Protein 2LKW (pdb70)

Radius of gyration: 15.56 Å; Cα contacts (8 Å, |Δi|>4): 0; chains: 1; bounding box: 45×10×11 Å

Secondary structure (DSSP, 8-state):
----S---PPPPPPP-TT--

Solvent-accessible surface area: 2628 Å² total; per-residue (Å²): 120,172,188,117,93,146,96,140,120,124,93,114,124,125,143,64,197,118,141,193

Structure (mmCIF, N/CA/C/O backbone):
data_2LKW
#
_entry.id   2LKW
#
loop_
_atom_site.group_PDB
_atom_site.id
_atom_site.type_symbol
_atom_site.label_atom_id
_atom_site.label_alt_id
_atom_site.label_comp_id
_atom_site.label_asym_id
_atom_site.label_entity_id
_atom_site.label_seq_id
_atom_site.pdbx_PDB_ins_code
_atom_site.Cartn_x
_atom_site.Cartn_y
_atom_site.Cartn_z
_atom_site.occupancy
_atom_site.B_iso_or_equiv
_atom_site.auth_seq_id
_atom_site.auth_comp_id
_atom_site.auth_asym_id
_atom_site.auth_atom_id
_atom_site.pdbx_PDB_model_num
ATOM 7 N N . GLY A 1 2 ? -17.102 -8.846 -5.037 1.00 0.00 1 GLY A N 1
ATOM 8 C CA . GLY A 1 2 ? -18.224 -9.027 -5.952 1.00 0.00 1 GLY A CA 1
ATOM 9 C C . GLY A 1 2 ? -19.320 -8.003 -5.681 1.00 0.00 1 GLY A C 1
ATOM 10 O O . GLY A 1 2 ? -19.992 -7.540 -6.603 1.00 0.00 1 GLY A O 1
ATOM 14 N N . GLN A 1 3 ? -19.493 -7.652 -4.411 1.00 0.00 2 GLN A N 1
ATOM 15 C CA . GLN A 1 3 ? -20.512 -6.679 -4.030 1.00 0.00 2 GLN A CA 1
ATOM 16 C C . GLN A 1 3 ? -19.888 -5.529 -3.247 1.00 0.00 2 GLN A C 1
ATOM 17 O O . GLN A 1 3 ? -20.108 -4.359 -3.563 1.00 0.00 2 GLN A O 1
ATOM 31 N N . ARG A 1 4 ? -19.109 -5.868 -2.226 1.00 0.00 3 ARG A N 1
ATOM 32 C CA . ARG A 1 4 ? -18.457 -4.851 -1.403 1.00 0.00 3 ARG A CA 1
ATOM 33 C C . ARG A 1 4 ? -18.245 -5.375 0.015 1.00 0.00 3 ARG A C 1
ATOM 34 O O . ARG A 1 4 ? -19.087 -6.091 0.556 1.00 0.00 3 ARG A O 1
ATOM 55 N N . HIS A 1 5 ? -17.112 -5.014 0.610 1.00 0.00 4 HIS A N 1
ATOM 56 C CA . HIS A 1 5 ? -16.799 -5.454 1.965 1.00 0.00 4 HIS A CA 1
ATOM 57 C C . HIS A 1 5 ? -16.184 -4.313 2.769 1.00 0.00 4 HIS A C 1
ATOM 58 O O . HIS A 1 5 ? -16.193 -3.160 2.337 1.00 0.00 4 HIS A O 1
ATOM 73 N N . SER A 1 6 ? -15.651 -4.642 3.941 1.00 0.00 5 SER A N 1
ATOM 74 C CA . SER A 1 6 ? -15.033 -3.636 4.797 1.00 0.00 5 SER A CA 1
ATOM 75 C C . SER A 1 6 ? -13.836 -2.999 4.100 1.00 0.00 5 SER A C 1
ATOM 76 O O . SER A 1 6 ? -13.045 -3.690 3.458 1.00 0.00 5 SER A O 1
ATOM 84 N N . ILE A 1 7 ? -13.719 -1.678 4.231 1.00 0.00 6 ILE A N 1
ATOM 85 C CA . ILE A 1 7 ? -12.625 -0.936 3.614 1.00 0.00 6 ILE A CA 1
ATOM 86 C C . ILE A 1 7 ? -11.473 -1.869 3.243 1.00 0.00 6 ILE A C 1
ATOM 87 O O . ILE A 1 7 ? -10.797 -2.415 4.115 1.00 0.00 6 ILE A O 1
ATOM 103 N N . VAL A 1 8 ? -11.258 -2.051 1.944 1.00 0.00 7 VAL A N 1
ATOM 104 C CA . VAL A 1 8 ? -10.187 -2.921 1.473 1.00 0.00 7 VAL A CA 1
ATOM 105 C C . VAL A 1 8 ? -8.933 -2.109 1.164 1.00 0.00 7 VAL A C 1
ATOM 106 O O . VAL A 1 8 ? -8.758 -1.618 0.050 1.00 0.00 7 VAL A O 1
ATOM 119 N N . GLN A 1 9 ? -8.064 -1.973 2.161 1.00 0.00 8 GLN A N 1
ATOM 120 C CA . GLN A 1 9 ? -6.826 -1.215 1.984 1.00 0.00 8 GLN A CA 1
ATOM 121 C C . GLN A 1 9 ? -5.630 -2.018 2.486 1.00 0.00 8 GLN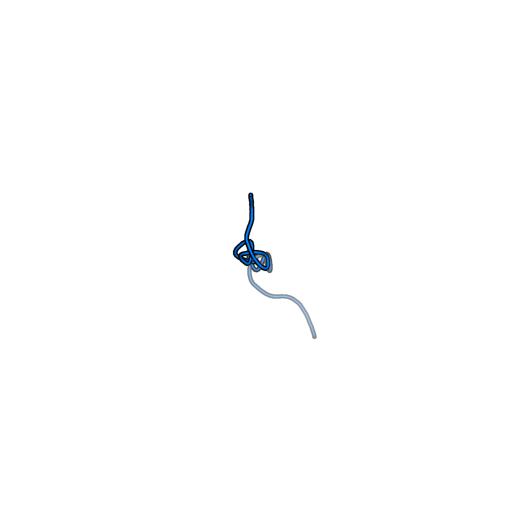 A C 1
ATOM 122 O O . GLN A 1 9 ? -5.070 -1.722 3.542 1.00 0.00 8 GLN A O 1
ATOM 136 N N . PRO A 1 10 ? -5.236 -3.022 1.750 1.00 0.00 9 PRO A N 1
ATOM 137 C CA . PRO A 1 10 ? -4.081 -3.895 2.115 1.00 0.00 9 PRO A CA 1
ATOM 138 C C . PRO A 1 10 ? -2.761 -3.117 2.112 1.00 0.00 9 PRO A C 1
ATOM 139 O O . PRO A 1 10 ? -2.390 -2.527 1.098 1.00 0.00 9 PRO A O 1
ATOM 150 N N . PRO A 1 11 ? -2.046 -3.107 3.213 1.00 0.00 10 PRO A N 1
ATOM 151 C CA . PRO A 1 11 ? -0.746 -2.389 3.321 1.00 0.00 10 PRO A CA 1
ATOM 152 C C . PRO A 1 11 ? 0.426 -3.270 2.904 1.00 0.00 10 PRO A C 1
ATOM 153 O O . PRO A 1 11 ? 0.612 -4.361 3.445 1.00 0.00 10 PRO A O 1
ATOM 164 N N . ALA A 1 12 ? 1.216 -2.798 1.952 1.00 0.00 11 ALA A N 1
ATOM 165 C CA . ALA A 1 12 ? 2.361 -3.567 1.494 1.00 0.00 11 ALA A CA 1
ATOM 166 C C . ALA A 1 12 ? 3.633 -3.119 2.220 1.00 0.00 11 ALA A C 1
ATOM 167 O O . ALA A 1 12 ? 3.969 -1.935 2.209 1.00 0.00 11 ALA A O 1
ATOM 174 N N . PRO A 1 13 ? 4.346 -4.027 2.844 1.00 0.00 12 PRO A N 1
ATOM 175 C CA . PRO A 1 13 ? 5.598 -3.689 3.573 1.00 0.00 12 PRO A CA 1
ATOM 176 C C . PRO A 1 13 ? 6.771 -3.458 2.616 1.00 0.00 12 PRO A C 1
ATOM 177 O O . PRO A 1 13 ? 7.095 -4.332 1.811 1.00 0.00 12 PRO A O 1
ATOM 188 N N . PRO A 1 14 ? 7.418 -2.318 2.686 1.00 0.00 13 PRO A N 1
ATOM 189 C CA . PRO A 1 14 ? 8.584 -2.006 1.800 1.00 0.00 13 PRO A CA 1
ATOM 190 C C . PRO A 1 14 ? 9.641 -3.114 1.832 1.00 0.00 13 PRO A C 1
ATOM 191 O O . PRO A 1 14 ? 10.164 -3.442 2.898 1.00 0.00 13 PRO A O 1
ATOM 202 N N . PRO A 1 15 ? 9.973 -3.688 0.700 1.00 0.00 14 PRO A N 1
ATOM 203 C CA . PRO A 1 15 ? 10.996 -4.765 0.623 1.00 0.00 14 PRO A CA 1
ATOM 204 C C . PRO A 1 15 ? 12.415 -4.209 0.548 1.00 0.00 14 PRO A C 1
ATOM 205 O O . PRO A 1 15 ? 12.650 -3.158 -0.048 1.00 0.00 14 PRO A O 1
ATOM 216 N N . ASN A 1 16 ? 13.358 -4.922 1.157 1.00 0.00 15 ASN A N 1
ATOM 217 C CA . ASN A 1 16 ? 14.751 -4.491 1.152 1.00 0.00 15 ASN A CA 1
ATOM 218 C C . ASN A 1 16 ? 15.356 -4.653 -0.241 1.00 0.00 15 ASN A C 1
ATOM 219 O O . ASN A 1 16 ? 14.926 -5.509 -1.015 1.00 0.00 15 ASN A O 1
ATOM 230 N N . ALA A 1 17 ? 16.352 -3.829 -0.557 1.00 0.00 16 ALA A N 1
ATOM 231 C CA . ALA A 1 17 ? 17.000 -3.898 -1.861 1.00 0.00 16 ALA A CA 1
ATOM 232 C C . ALA A 1 17 ? 18.372 -4.557 -1.742 1.00 0.00 16 ALA A C 1
ATOM 233 O O . ALA A 1 17 ? 18.967 -4.582 -0.664 1.00 0.00 16 ALA A O 1
ATOM 240 N N . PHE A 1 18 ? 18.871 -5.090 -2.854 1.00 0.00 17 PHE A N 1
ATOM 241 C CA . PHE A 1 18 ? 20.174 -5.745 -2.857 1.00 0.00 17 PHE A CA 1
ATOM 242 C C . PHE A 1 18 ? 21.267 -4.765 -2.445 1.00 0.00 17 PHE A C 1
ATOM 243 O O . PHE A 1 18 ? 21.714 -3.945 -3.248 1.00 0.00 17 PHE A O 1
ATOM 260 N N . VAL A 1 19 ? 21.693 -4.854 -1.189 1.00 0.00 18 VAL A N 1
ATOM 261 C CA . VAL A 1 19 ? 22.735 -3.969 -0.682 1.00 0.00 18 VAL A CA 1
ATOM 262 C C . VAL A 1 19 ? 22.303 -2.512 -0.797 1.00 0.00 18 VAL A C 1
ATOM 263 O O . VAL A 1 19 ? 22.665 -1.820 -1.749 1.00 0.00 18 VAL A O 1
ATOM 276 N N . GLU A 1 20 ? 21.527 -2.051 0.179 1.00 0.00 19 GLU A N 1
ATOM 277 C CA . GLU A 1 20 ? 21.051 -0.672 0.176 1.00 0.00 19 GLU A CA 1
ATOM 278 C C . GLU A 1 20 ? 22.188 0.286 -0.165 1.00 0.00 19 GLU A C 1
ATOM 279 O O . GLU A 1 20 ? 22.108 1.037 -1.137 1.00 0.00 19 GLU A O 1
ATOM 291 N N . ILE A 1 21 ? 23.244 0.253 0.640 1.00 0.00 20 ILE A N 1
ATOM 292 C CA . ILE A 1 21 ? 24.392 1.123 0.414 1.00 0.00 20 ILE A CA 1
ATOM 293 C C . ILE A 1 21 ? 25.512 0.360 -0.287 1.00 0.00 20 ILE A C 1
ATOM 294 O O . ILE A 1 21 ? 25.725 0.525 -1.487 1.00 0.00 20 ILE A O 1
ATOM 319 N N . GLY A 1 2 ? -14.820 8.528 8.492 1.00 0.00 1 GLY A N 2
ATOM 320 C CA . GLY A 1 2 ? -15.264 7.643 9.563 1.00 0.00 1 GLY A CA 2
ATOM 321 C C . GLY A 1 2 ? -16.667 7.114 9.285 1.00 0.00 1 GLY A C 2
ATOM 322 O O . GLY A 1 2 ? -17.184 6.279 10.027 1.00 0.00 1 GLY A O 2
ATOM 326 N N . GLN A 1 3 ? -17.277 7.605 8.212 1.00 0.00 2 GLN A N 2
ATOM 327 C CA . GLN A 1 3 ? -18.621 7.174 7.845 1.00 0.00 2 GLN A CA 2
ATOM 328 C C . GLN A 1 3 ? -18.574 5.834 7.119 1.00 0.00 2 GLN A C 2
ATOM 329 O O . GLN A 1 3 ? -19.463 4.998 7.280 1.00 0.00 2 GLN A O 2
ATOM 343 N N . ARG A 1 4 ? -17.531 5.636 6.320 1.00 0.00 3 ARG A N 2
ATOM 344 C CA . ARG A 1 4 ? -17.378 4.391 5.571 1.00 0.00 3 ARG A CA 2
ATOM 345 C C . ARG A 1 4 ? -16.590 4.639 4.288 1.00 0.00 3 ARG A C 2
ATOM 346 O O . ARG A 1 4 ? -16.746 5.676 3.643 1.00 0.00 3 ARG A O 2
ATOM 367 N N . HIS A 1 5 ? -15.745 3.681 3.923 1.00 0.00 4 HIS A N 2
ATOM 368 C CA . HIS A 1 5 ? -14.938 3.807 2.714 1.00 0.00 4 HIS A CA 2
ATOM 369 C C . HIS A 1 5 ? -14.584 2.431 2.159 1.00 0.00 4 HIS A C 2
ATOM 370 O O . HIS A 1 5 ? -15.192 1.427 2.528 1.00 0.00 4 HIS A O 2
ATOM 385 N N . SER A 1 6 ? -13.597 2.395 1.269 1.00 0.00 5 SER A N 2
ATOM 386 C CA . SER A 1 6 ? -13.170 1.136 0.668 1.00 0.00 5 SER A CA 2
ATOM 387 C C . SER A 1 6 ? -12.255 0.371 1.620 1.00 0.00 5 SER A C 2
ATOM 388 O O . SER A 1 6 ? -11.154 -0.029 1.243 1.00 0.00 5 SER A O 2
ATOM 396 N N . ILE A 1 7 ? -12.724 0.181 2.853 1.00 0.00 6 ILE A N 2
ATOM 397 C CA . ILE A 1 7 ? -11.957 -0.529 3.868 1.00 0.00 6 ILE A CA 2
ATOM 398 C C . ILE A 1 7 ? -10.835 -1.351 3.237 1.00 0.00 6 ILE A C 2
ATOM 399 O O . ILE A 1 7 ? -9.683 -1.279 3.666 1.00 0.00 6 ILE A O 2
ATOM 415 N N . VAL A 1 8 ? -11.180 -2.130 2.217 1.00 0.00 7 VAL A N 2
ATOM 416 C CA . VAL A 1 8 ? -10.194 -2.960 1.535 1.00 0.00 7 VAL A CA 2
ATOM 417 C C . VAL A 1 8 ? -8.945 -2.148 1.207 1.00 0.00 7 VAL A C 2
ATOM 418 O O . VAL A 1 8 ? -8.780 -1.670 0.085 1.00 0.00 7 VAL A O 2
ATOM 431 N N . GLN A 1 9 ? -8.068 -1.995 2.195 1.00 0.00 8 GLN A N 2
ATOM 432 C CA . GLN A 1 9 ? -6.835 -1.236 1.999 1.00 0.00 8 GLN A CA 2
ATOM 433 C C . GLN A 1 9 ? -5.631 -2.036 2.488 1.00 0.00 8 GLN A C 2
ATOM 434 O O . GLN A 1 9 ? -5.063 -1.743 3.540 1.00 0.00 8 GLN A O 2
ATOM 448 N N . PRO A 1 10 ? -5.239 -3.035 1.744 1.00 0.00 9 PRO A N 2
ATOM 449 C CA . PRO A 1 10 ? -4.077 -3.906 2.095 1.00 0.00 9 PRO A CA 2
ATOM 450 C C . PRO A 1 10 ? -2.763 -3.119 2.106 1.00 0.00 9 PRO A C 2
ATOM 451 O O . PRO A 1 10 ? -2.395 -2.509 1.102 1.00 0.00 9 PRO A O 2
ATOM 462 N N . PRO A 1 11 ? -2.049 -3.121 3.207 1.00 0.00 10 PRO A N 2
ATOM 463 C CA . PRO A 1 11 ? -0.754 -2.397 3.327 1.00 0.00 10 PRO A CA 2
ATOM 464 C C . PRO A 1 11 ? 0.423 -3.262 2.895 1.00 0.00 10 PRO A C 2
ATOM 465 O O . PRO A 1 11 ? 0.615 -4.362 3.413 1.00 0.00 10 PRO A O 2
ATOM 476 N N . ALA A 1 12 ? 1.211 -2.767 1.952 1.00 0.00 11 ALA A N 2
ATOM 477 C CA . ALA A 1 12 ? 2.361 -3.521 1.479 1.00 0.00 11 ALA A CA 2
ATOM 478 C C . ALA A 1 12 ? 3.630 -3.083 2.216 1.00 0.00 11 ALA A C 2
ATOM 479 O O . ALA A 1 12 ? 3.967 -1.899 2.221 1.00 0.00 11 ALA A O 2
ATOM 486 N N . PRO A 1 13 ? 4.340 -4.001 2.830 1.00 0.00 12 PRO A N 2
ATOM 487 C CA . PRO A 1 13 ? 5.590 -3.674 3.568 1.00 0.00 12 PRO A CA 2
ATOM 488 C C . PRO A 1 13 ? 6.770 -3.444 2.618 1.00 0.00 12 PRO A C 2
ATOM 489 O O . PRO A 1 13 ? 7.091 -4.314 1.808 1.00 0.00 12 PRO A O 2
ATOM 500 N N . PRO A 1 14 ? 7.425 -2.309 2.700 1.00 0.00 13 PRO A N 2
ATOM 501 C CA . PRO A 1 14 ? 8.598 -1.999 1.822 1.00 0.00 13 PRO A CA 2
ATOM 502 C C . PRO A 1 14 ? 9.644 -3.117 1.849 1.00 0.00 13 PRO A C 2
ATOM 503 O O . PRO A 1 14 ? 10.159 -3.461 2.913 1.00 0.00 13 PRO A O 2
ATOM 514 N N . PRO A 1 15 ? 9.976 -3.684 0.712 1.00 0.00 14 PRO A N 2
ATOM 515 C CA . PRO A 1 15 ? 10.988 -4.771 0.630 1.00 0.00 14 PRO A CA 2
ATOM 516 C C . PRO A 1 15 ? 12.415 -4.229 0.574 1.00 0.00 14 PRO A C 2
ATOM 517 O O . PRO A 1 15 ? 12.689 -3.246 -0.115 1.00 0.00 14 PRO A O 2
ATOM 528 N N . ASN A 1 16 ? 13.317 -4.876 1.303 1.00 0.00 15 ASN A N 2
ATOM 529 C CA . ASN A 1 16 ? 14.712 -4.451 1.329 1.00 0.00 15 ASN A CA 2
ATOM 530 C C . ASN A 1 16 ? 15.316 -4.510 -0.071 1.00 0.00 15 ASN A C 2
ATOM 531 O O . ASN A 1 16 ? 14.813 -5.218 -0.944 1.00 0.00 15 ASN A O 2
ATOM 542 N N . ALA A 1 17 ? 16.396 -3.762 -0.280 1.00 0.00 16 ALA A N 2
ATOM 543 C CA . ALA A 1 17 ? 17.056 -3.739 -1.580 1.00 0.00 16 ALA A CA 2
ATOM 544 C C . ALA A 1 17 ? 18.537 -4.077 -1.435 1.00 0.00 16 ALA A C 2
ATOM 545 O O . ALA A 1 17 ? 19.394 -3.197 -1.507 1.00 0.00 16 ALA A O 2
ATOM 552 N N . PHE A 1 18 ? 18.829 -5.357 -1.229 1.00 0.00 17 PHE A N 2
ATOM 553 C CA . PHE A 1 18 ? 20.211 -5.800 -1.075 1.00 0.00 17 PHE A CA 2
ATOM 554 C C . PHE A 1 18 ? 21.023 -5.466 -2.323 1.00 0.00 17 PHE A C 2
ATOM 555 O O . PHE A 1 18 ? 21.224 -6.316 -3.190 1.00 0.00 17 PHE A O 2
ATOM 572 N N . VAL A 1 19 ? 21.486 -4.223 -2.406 1.00 0.00 18 VAL A N 2
ATOM 573 C CA . VAL A 1 19 ? 22.275 -3.787 -3.553 1.00 0.00 18 VAL A CA 2
ATOM 574 C C . VAL A 1 19 ? 23.566 -3.119 -3.091 1.00 0.00 18 VAL A C 2
ATOM 575 O O . VAL A 1 19 ? 23.671 -1.892 -3.079 1.00 0.00 18 VAL A O 2
ATOM 588 N N . GLU A 1 20 ? 24.546 -3.933 -2.712 1.00 0.00 19 GLU A N 2
ATOM 589 C CA . GLU A 1 20 ? 25.826 -3.408 -2.252 1.00 0.00 19 GLU A CA 2
ATOM 590 C C . GLU A 1 20 ? 26.933 -3.747 -3.245 1.00 0.00 19 GLU A C 2
ATOM 591 O O . GLU A 1 20 ? 26.752 -4.584 -4.129 1.00 0.00 19 GLU A O 2
ATOM 603 N N . ILE A 1 21 ? 28.078 -3.090 -3.094 1.00 0.00 20 ILE A N 2
ATOM 604 C CA . ILE A 1 21 ? 29.208 -3.329 -3.985 1.00 0.00 20 ILE A CA 2
ATOM 605 C C . ILE A 1 21 ? 30.484 -3.559 -3.181 1.00 0.00 20 ILE A C 2
ATOM 606 O O . ILE A 1 21 ? 31.587 -3.364 -3.691 1.00 0.00 20 ILE A O 2
ATOM 631 N N . GLY A 1 2 ? -18.443 -3.393 -5.619 1.00 0.00 1 GLY A N 3
ATOM 632 C CA . GLY A 1 2 ? -18.469 -2.027 -5.110 1.00 0.00 1 GLY A CA 3
ATOM 633 C C . GLY A 1 2 ? -19.682 -1.804 -4.214 1.00 0.00 1 GLY A C 3
ATOM 634 O O . GLY A 1 2 ? -20.229 -0.703 -4.157 1.00 0.00 1 GLY A O 3
ATOM 638 N N . GLN A 1 3 ? -20.099 -2.856 -3.517 1.00 0.00 2 GLN A N 3
ATOM 639 C CA . GLN A 1 3 ? -21.250 -2.764 -2.626 1.00 0.00 2 GLN A CA 3
ATOM 640 C C . GLN A 1 3 ? -20.824 -2.271 -1.247 1.00 0.00 2 GLN A C 3
ATOM 641 O O . GLN A 1 3 ? -21.371 -1.299 -0.729 1.00 0.00 2 GLN A O 3
ATOM 655 N N . ARG A 1 4 ? -19.842 -2.948 -0.659 1.00 0.00 3 ARG A N 3
ATOM 656 C CA . ARG A 1 4 ? -19.350 -2.567 0.663 1.00 0.00 3 ARG A CA 3
ATOM 657 C C . ARG A 1 4 ? -18.802 -3.789 1.394 1.00 0.00 3 ARG A C 3
ATOM 658 O O . ARG A 1 4 ? -19.344 -4.889 1.281 1.00 0.00 3 ARG A O 3
ATOM 679 N N . HIS A 1 5 ? -17.722 -3.589 2.142 1.00 0.00 4 HIS A N 3
ATOM 680 C CA . HIS A 1 5 ? -17.107 -4.681 2.887 1.00 0.00 4 HIS A CA 3
ATOM 681 C C . HIS A 1 5 ? -16.010 -4.153 3.807 1.00 0.00 4 HIS A C 3
ATOM 682 O O . HIS A 1 5 ? -15.813 -2.944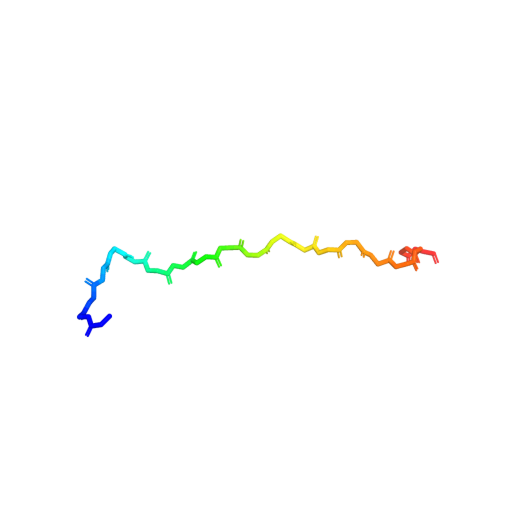 3.922 1.00 0.00 4 HIS A O 3
ATOM 697 N N . SER A 1 6 ? -15.300 -5.068 4.459 1.00 0.00 5 SER A N 3
ATOM 698 C CA . SER A 1 6 ? -14.226 -4.683 5.366 1.00 0.00 5 SER A CA 3
ATOM 699 C C . SER A 1 6 ? -13.179 -3.848 4.635 1.00 0.00 5 SER A C 3
ATOM 700 O O . SER A 1 6 ? -12.579 -4.308 3.664 1.00 0.00 5 SER A O 3
ATOM 708 N N . ILE A 1 7 ? -12.976 -2.620 5.109 1.00 0.00 6 ILE A N 3
ATOM 709 C CA . ILE A 1 7 ? -12.009 -1.711 4.505 1.00 0.00 6 ILE A CA 3
ATOM 710 C C . ILE A 1 7 ? -11.005 -2.476 3.642 1.00 0.00 6 ILE A C 3
ATOM 711 O O . ILE A 1 7 ? -10.179 -3.230 4.154 1.00 0.00 6 ILE A O 3
ATOM 727 N N . VAL A 1 8 ? -11.088 -2.278 2.329 1.00 0.00 7 VAL A N 3
ATOM 728 C CA . VAL A 1 8 ? -10.185 -2.956 1.407 1.00 0.00 7 VAL A CA 3
ATOM 729 C C . VAL A 1 8 ? -8.942 -2.109 1.154 1.00 0.00 7 VAL A C 3
ATOM 730 O O . VAL A 1 8 ? -8.773 -1.545 0.073 1.00 0.00 7 VAL A O 3
ATOM 743 N N . GLN A 1 9 ? -8.075 -2.024 2.158 1.00 0.00 8 GLN A N 3
ATOM 744 C CA . GLN A 1 9 ? -6.848 -1.239 2.032 1.00 0.00 8 GLN A CA 3
ATOM 745 C C . GLN A 1 9 ? -5.646 -2.043 2.518 1.00 0.00 8 GLN A C 3
ATOM 746 O O . GLN A 1 9 ? -5.093 -1.770 3.583 1.00 0.00 8 GLN A O 3
ATOM 760 N N . PRO A 1 10 ? -5.239 -3.022 1.757 1.00 0.00 9 PRO A N 3
ATOM 761 C CA . PRO A 1 10 ? -4.076 -3.893 2.102 1.00 0.00 9 PRO A CA 3
ATOM 762 C C . PRO A 1 10 ? -2.762 -3.107 2.109 1.00 0.00 9 PRO A C 3
ATOM 763 O O . PRO A 1 10 ? -2.397 -2.498 1.102 1.00 0.00 9 PRO A O 3
ATOM 774 N N . PRO A 1 11 ? -2.043 -3.110 3.207 1.00 0.00 10 PRO A N 3
ATOM 775 C CA . PRO A 1 11 ? -0.746 -2.387 3.321 1.00 0.00 10 PRO A CA 3
ATOM 776 C C . PRO A 1 11 ? 0.429 -3.255 2.889 1.00 0.00 10 PRO A C 3
ATOM 777 O O . PRO A 1 11 ? 0.622 -4.353 3.411 1.00 0.00 10 PRO A O 3
ATOM 788 N N . ALA A 1 12 ? 1.214 -2.763 1.941 1.00 0.00 11 ALA A N 3
ATOM 789 C CA . ALA A 1 12 ? 2.362 -3.520 1.469 1.00 0.00 11 ALA A CA 3
ATOM 790 C C . ALA A 1 12 ? 3.633 -3.077 2.200 1.00 0.00 11 ALA A C 3
ATOM 791 O O . ALA A 1 12 ? 3.969 -1.893 2.196 1.00 0.00 11 ALA A O 3
ATOM 798 N N . PRO A 1 13 ? 4.345 -3.990 2.819 1.00 0.00 12 PRO A N 3
ATOM 799 C CA . PRO A 1 13 ? 5.596 -3.658 3.552 1.00 0.00 12 PRO A CA 3
ATOM 800 C C . PRO A 1 13 ? 6.776 -3.443 2.598 1.00 0.00 12 PRO A C 3
ATOM 801 O O . PRO A 1 13 ? 7.096 -4.325 1.800 1.00 0.00 12 PRO A O 3
ATOM 812 N N . PRO A 1 14 ? 7.433 -2.308 2.663 1.00 0.00 13 PRO A N 3
ATOM 813 C CA . PRO A 1 14 ? 8.606 -2.014 1.781 1.00 0.00 13 PRO A CA 3
ATOM 814 C C . PRO A 1 14 ? 9.651 -3.131 1.827 1.00 0.00 13 PRO A C 3
ATOM 815 O O . PRO A 1 14 ? 10.165 -3.457 2.897 1.00 0.00 13 PRO A O 3
ATOM 826 N N . PRO A 1 15 ? 9.982 -3.718 0.700 1.00 0.00 14 PRO A N 3
ATOM 827 C CA . PRO A 1 15 ? 10.993 -4.806 0.637 1.00 0.00 14 PRO A CA 3
ATOM 828 C C . PRO A 1 15 ? 12.419 -4.265 0.570 1.00 0.00 14 PRO A C 3
ATOM 829 O O . PRO A 1 15 ? 12.655 -3.172 0.052 1.00 0.00 14 PRO A O 3
ATOM 840 N N . ASN A 1 16 ? 13.365 -5.036 1.096 1.00 0.00 15 ASN A N 3
ATOM 841 C CA . ASN A 1 16 ? 14.763 -4.622 1.089 1.00 0.00 15 ASN A CA 3
ATOM 842 C C . ASN A 1 16 ? 15.288 -4.537 -0.341 1.00 0.00 15 ASN A C 3
ATOM 843 O O . ASN A 1 16 ? 14.754 -5.180 -1.246 1.00 0.00 15 ASN A O 3
ATOM 854 N N . ALA A 1 17 ? 16.335 -3.741 -0.542 1.00 0.00 16 ALA A N 3
ATOM 855 C CA . ALA A 1 17 ? 16.918 -3.583 -1.869 1.00 0.00 16 ALA A CA 3
ATOM 856 C C . ALA A 1 17 ? 18.432 -3.764 -1.815 1.00 0.00 16 ALA A C 3
ATOM 857 O O . ALA A 1 17 ? 19.130 -3.529 -2.801 1.00 0.00 16 ALA A O 3
ATOM 864 N N . PHE A 1 18 ? 18.932 -4.182 -0.657 1.00 0.00 17 PHE A N 3
ATOM 865 C CA . PHE A 1 18 ? 20.365 -4.390 -0.485 1.00 0.00 17 PHE A CA 3
ATOM 866 C C . PHE A 1 18 ? 20.650 -5.823 -0.049 1.00 0.00 17 PHE A C 3
ATOM 867 O O . PHE A 1 18 ? 20.638 -6.134 1.142 1.00 0.00 17 PHE A O 3
ATOM 884 N N . VAL A 1 19 ? 20.905 -6.692 -1.021 1.00 0.00 18 VAL A N 3
ATOM 885 C CA . VAL A 1 19 ? 21.192 -8.091 -0.725 1.00 0.00 18 VAL A CA 3
ATOM 886 C C . VAL A 1 19 ? 22.325 -8.605 -1.607 1.00 0.00 18 VAL A C 3
ATOM 887 O O . VAL A 1 19 ? 22.085 -9.231 -2.640 1.00 0.00 18 VAL A O 3
ATOM 900 N N . GLU A 1 20 ? 23.558 -8.338 -1.192 1.00 0.00 19 GLU A N 3
ATOM 901 C CA . GLU A 1 20 ? 24.722 -8.778 -1.953 1.00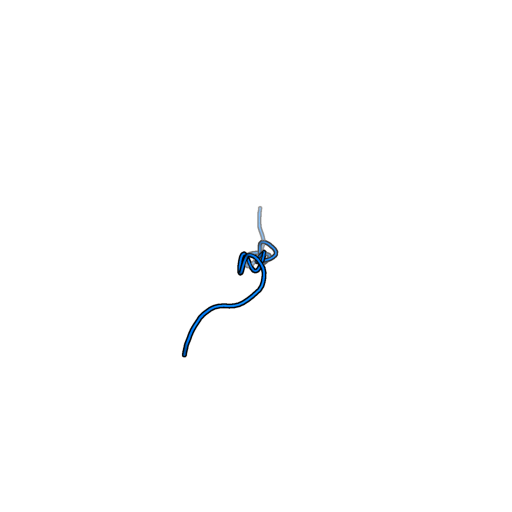 0.00 19 GLU A CA 3
ATOM 902 C C . GLU A 1 20 ? 24.665 -10.284 -2.195 1.00 0.00 19 GLU A C 3
ATOM 903 O O . GLU A 1 20 ? 25.396 -11.051 -1.568 1.00 0.00 19 GLU A O 3
ATOM 915 N N . ILE A 1 21 ? 23.791 -10.699 -3.105 1.00 0.00 20 ILE A N 3
ATOM 916 C CA . ILE A 1 21 ? 23.647 -12.115 -3.421 1.00 0.00 20 ILE A CA 3
ATOM 917 C C . ILE A 1 21 ? 23.205 -12.897 -2.188 1.00 0.00 20 ILE A C 3
ATOM 918 O O . ILE A 1 21 ? 23.599 -12.572 -1.068 1.00 0.00 20 ILE A O 3
ATOM 943 N N . GLY A 1 2 ? -12.653 9.612 7.494 1.00 0.00 1 GLY A N 4
ATOM 944 C CA . GLY A 1 2 ? -12.092 8.820 8.583 1.00 0.00 1 GLY A CA 4
ATOM 945 C C . GLY A 1 2 ? -12.873 7.524 8.772 1.00 0.00 1 GLY A C 4
ATOM 946 O O . GLY A 1 2 ? -12.988 7.014 9.887 1.00 0.00 1 GLY A O 4
ATOM 950 N N . GLN A 1 3 ? -13.409 6.996 7.677 1.00 0.00 2 GLN A N 4
ATOM 951 C CA . GLN A 1 3 ? -14.177 5.759 7.734 1.00 0.00 2 GLN A CA 4
ATOM 952 C C . GLN A 1 3 ? -13.700 4.782 6.664 1.00 0.00 2 GLN A C 4
ATOM 953 O O . GLN A 1 3 ? -14.438 3.888 6.253 1.00 0.00 2 GLN A O 4
ATOM 967 N N . ARG A 1 4 ? -12.462 4.966 6.214 1.00 0.00 3 ARG A N 4
ATOM 968 C CA . ARG A 1 4 ? -11.894 4.096 5.184 1.00 0.00 3 ARG A CA 4
ATOM 969 C C . ARG A 1 4 ? -12.993 3.563 4.270 1.00 0.00 3 ARG A C 4
ATOM 970 O O . ARG A 1 4 ? -13.227 2.357 4.204 1.00 0.00 3 ARG A O 4
ATOM 991 N N . HIS A 1 5 ? -13.663 4.471 3.568 1.00 0.00 4 HIS A N 4
ATOM 992 C CA . HIS A 1 5 ? -14.736 4.079 2.660 1.00 0.00 4 HIS A CA 4
ATOM 993 C C . HIS A 1 5 ? -14.451 2.708 2.054 1.00 0.00 4 HIS A C 4
ATOM 994 O O . HIS A 1 5 ? -15.208 1.760 2.257 1.00 0.00 4 HIS A O 4
ATOM 1009 N N . SER A 1 6 ? -13.354 2.612 1.310 1.00 0.00 5 SER A N 4
ATOM 1010 C CA . SER A 1 6 ? -12.979 1.352 0.679 1.00 0.00 5 SER A CA 4
ATOM 1011 C C . SER A 1 6 ? -12.137 0.506 1.629 1.00 0.00 5 SER A C 4
ATOM 1012 O O . SER A 1 6 ? -11.031 0.090 1.286 1.00 0.00 5 SER A O 4
ATOM 1020 N N . ILE A 1 7 ? -12.671 0.267 2.826 1.00 0.00 6 ILE A N 4
ATOM 1021 C CA . ILE A 1 7 ? -11.979 -0.522 3.837 1.00 0.00 6 ILE A CA 4
ATOM 1022 C C . ILE A 1 7 ? -10.857 -1.352 3.214 1.00 0.00 6 ILE A C 4
ATOM 1023 O O . ILE A 1 7 ? -9.729 -1.356 3.706 1.00 0.00 6 ILE A O 4
ATOM 1039 N N . VAL A 1 8 ? -11.177 -2.050 2.129 1.00 0.00 7 VAL A N 4
ATOM 1040 C CA . VAL A 1 8 ? -10.189 -2.879 1.448 1.00 0.00 7 VAL A CA 4
ATOM 1041 C C . VAL A 1 8 ? -8.932 -2.071 1.140 1.00 0.00 7 VAL A C 4
ATOM 1042 O O . VAL A 1 8 ? -8.758 -1.577 0.026 1.00 0.00 7 VAL A O 4
ATOM 1055 N N . GLN A 1 9 ? -8.060 -1.941 2.135 1.00 0.00 8 GLN A N 4
ATOM 1056 C CA . GLN A 1 9 ? -6.819 -1.188 1.958 1.00 0.00 8 GLN A CA 4
ATOM 1057 C C . GLN A 1 9 ? -5.629 -1.990 2.476 1.00 0.00 8 GLN A C 4
ATOM 1058 O O . GLN A 1 9 ? -5.067 -1.678 3.525 1.00 0.00 8 GLN A O 4
ATOM 1072 N N . PRO A 1 10 ? -5.242 -3.009 1.757 1.00 0.00 9 PRO A N 4
ATOM 1073 C CA . PRO A 1 10 ? -4.092 -3.884 2.137 1.00 0.00 9 PRO A CA 4
ATOM 1074 C C . PRO A 1 10 ? -2.766 -3.117 2.116 1.00 0.00 9 PRO A C 4
ATOM 1075 O O . PRO A 1 10 ? -2.392 -2.553 1.087 1.00 0.00 9 PRO A O 4
ATOM 1086 N N . PRO A 1 11 ? -2.049 -3.088 3.214 1.00 0.00 10 PRO A N 4
ATOM 1087 C CA . PRO A 1 11 ? -0.742 -2.379 3.304 1.00 0.00 10 PRO A CA 4
ATOM 1088 C C . PRO A 1 11 ? 0.423 -3.281 2.914 1.00 0.00 10 PRO A C 4
ATOM 1089 O O . PRO A 1 11 ? 0.599 -4.358 3.483 1.00 0.00 10 PRO A O 4
ATOM 1100 N N . ALA A 1 12 ? 1.219 -2.840 1.951 1.00 0.00 11 ALA A N 4
ATOM 1101 C CA . ALA A 1 12 ? 2.361 -3.630 1.517 1.00 0.00 11 ALA A CA 4
ATOM 1102 C C . ALA A 1 12 ? 3.632 -3.173 2.238 1.00 0.00 11 ALA A C 4
ATOM 1103 O O . ALA A 1 12 ? 3.959 -1.986 2.227 1.00 0.00 11 ALA A O 4
ATOM 1110 N N . PRO A 1 13 ? 4.354 -4.077 2.859 1.00 0.00 12 PRO A N 4
ATOM 1111 C CA . PRO A 1 13 ? 5.605 -3.729 3.584 1.00 0.00 12 PRO A CA 4
ATOM 1112 C C . PRO A 1 13 ? 6.772 -3.480 2.621 1.00 0.00 12 PRO A C 4
ATOM 1113 O O . PRO A 1 13 ? 7.105 -4.347 1.814 1.00 0.00 12 PRO A O 4
ATOM 1124 N N . PRO A 1 14 ? 7.404 -2.332 2.692 1.00 0.00 13 PRO A N 4
ATOM 1125 C CA . PRO A 1 14 ? 8.564 -2.002 1.804 1.00 0.00 13 PRO A CA 4
ATOM 1126 C C . PRO A 1 14 ? 9.637 -3.094 1.833 1.00 0.00 13 PRO A C 4
ATOM 1127 O O . PRO A 1 14 ? 10.167 -3.416 2.897 1.00 0.00 13 PRO A O 4
ATOM 1138 N N . PRO A 1 15 ? 9.976 -3.663 0.699 1.00 0.00 14 PRO A N 4
ATOM 1139 C CA . PRO A 1 15 ? 11.013 -4.725 0.620 1.00 0.00 14 PRO A CA 4
ATOM 1140 C C . PRO A 1 15 ? 12.425 -4.145 0.546 1.00 0.00 14 PRO A C 4
ATOM 1141 O O . PRO A 1 15 ? 12.658 -3.137 -0.119 1.00 0.00 14 PRO A O 4
ATOM 1152 N N . ASN A 1 16 ? 13.361 -4.791 1.234 1.00 0.00 15 ASN A N 4
ATOM 1153 C CA . ASN A 1 16 ? 14.745 -4.330 1.240 1.00 0.00 15 ASN A CA 4
ATOM 1154 C C . ASN A 1 16 ? 15.276 -4.214 -0.187 1.00 0.00 15 ASN A C 4
ATOM 1155 O O . ASN A 1 16 ? 14.797 -4.896 -1.093 1.00 0.00 15 ASN A O 4
ATOM 1166 N N . ALA A 1 17 ? 16.267 -3.347 -0.381 1.00 0.00 16 ALA A N 4
ATOM 1167 C CA . ALA A 1 17 ? 16.849 -3.154 -1.704 1.00 0.00 16 ALA A CA 4
ATOM 1168 C C . ALA A 1 17 ? 18.358 -2.955 -1.603 1.00 0.00 16 ALA A C 4
ATOM 1169 O O . ALA A 1 17 ? 18.980 -2.391 -2.503 1.00 0.00 16 ALA A O 4
ATOM 1176 N N . PHE A 1 18 ? 18.941 -3.421 -0.503 1.00 0.00 17 PHE A N 4
ATOM 1177 C CA . PHE A 1 18 ? 20.378 -3.285 -0.297 1.00 0.00 17 PHE A CA 4
ATOM 1178 C C . PHE A 1 18 ? 21.042 -4.658 -0.229 1.00 0.00 17 PHE A C 4
ATOM 1179 O O . PHE A 1 18 ? 21.048 -5.303 0.819 1.00 0.00 17 PHE A O 4
ATOM 1196 N N . VAL A 1 19 ? 21.601 -5.097 -1.353 1.00 0.00 18 VAL A N 4
ATOM 1197 C CA . VAL A 1 19 ? 22.266 -6.393 -1.408 1.00 0.00 18 VAL A CA 4
ATOM 1198 C C . VAL A 1 19 ? 23.488 -6.330 -2.318 1.00 0.00 18 VAL A C 4
ATOM 1199 O O . VAL A 1 19 ? 23.427 -6.721 -3.484 1.00 0.00 18 VAL A O 4
ATOM 1212 N N . GLU A 1 20 ? 24.597 -5.834 -1.779 1.00 0.00 19 GLU A N 4
ATOM 1213 C CA . GLU A 1 20 ? 25.828 -5.723 -2.553 1.00 0.00 19 GLU A CA 4
ATOM 1214 C C . GLU A 1 20 ? 26.960 -6.485 -1.872 1.00 0.00 19 GLU A C 4
ATOM 1215 O O . GLU A 1 20 ? 27.861 -7.000 -2.534 1.00 0.00 19 GLU A O 4
ATOM 1227 N N . ILE A 1 21 ? 26.907 -6.554 -0.546 1.00 0.00 20 ILE A N 4
ATOM 1228 C CA . ILE A 1 21 ? 27.934 -7.256 0.215 1.00 0.00 20 ILE A CA 4
ATOM 1229 C C . ILE A 1 21 ? 27.399 -7.671 1.582 1.00 0.00 20 ILE A C 4
ATOM 1230 O O . ILE A 1 21 ? 26.831 -6.852 2.305 1.00 0.00 20 ILE A O 4
ATOM 1255 N N . GLY A 1 2 ? -11.635 -0.643 12.659 1.00 0.00 1 GLY A N 5
ATOM 1256 C CA . GLY A 1 2 ? -12.005 -0.960 14.033 1.00 0.00 1 GLY A CA 5
ATOM 1257 C C . GLY A 1 2 ? -12.419 -2.422 14.162 1.00 0.00 1 GLY A C 5
ATOM 1258 O O . GLY A 1 2 ? -12.210 -3.046 15.202 1.00 0.00 1 GLY A O 5
ATOM 1262 N N . GLN A 1 3 ? -13.007 -2.962 13.100 1.00 0.00 2 GLN A N 5
ATOM 1263 C CA . GLN A 1 3 ? -13.447 -4.353 13.107 1.00 0.00 2 GLN A CA 5
ATOM 1264 C C . GLN A 1 3 ? -12.579 -5.195 12.176 1.00 0.00 2 GLN A C 5
ATOM 1265 O O . GLN A 1 3 ? -11.674 -5.899 12.622 1.00 0.00 2 GLN A O 5
ATOM 1279 N N . ARG A 1 4 ? -12.862 -5.116 10.879 1.00 0.00 3 ARG A N 5
ATOM 1280 C CA . ARG A 1 4 ? -12.099 -5.877 9.892 1.00 0.00 3 ARG A CA 5
ATOM 1281 C C . ARG A 1 4 ? -12.944 -6.122 8.645 1.00 0.00 3 ARG A C 5
ATOM 1282 O O . ARG A 1 4 ? -12.429 -6.126 7.528 1.00 0.00 3 ARG A O 5
ATOM 1303 N N . HIS A 1 5 ? -14.244 -6.322 8.849 1.00 0.00 4 HIS A N 5
ATOM 1304 C CA . HIS A 1 5 ? -15.160 -6.564 7.735 1.00 0.00 4 HIS A CA 5
ATOM 1305 C C . HIS A 1 5 ? -14.414 -7.143 6.537 1.00 0.00 4 HIS A C 5
ATOM 1306 O O . HIS A 1 5 ? -14.155 -8.344 6.475 1.00 0.00 4 HIS A O 5
ATOM 1321 N N . SER A 1 6 ? -14.074 -6.278 5.585 1.00 0.00 5 SER A N 5
ATOM 1322 C CA . SER A 1 6 ? -13.360 -6.714 4.391 1.00 0.00 5 SER A CA 5
ATOM 1323 C C . SER A 1 6 ? -12.308 -5.685 3.989 1.00 0.00 5 SER A C 5
ATOM 1324 O O . SER A 1 6 ? -12.183 -5.344 2.813 1.00 0.00 5 SER A O 5
ATOM 1332 N N . ILE A 1 7 ? -11.563 -5.194 4.978 1.00 0.00 6 ILE A N 5
ATOM 1333 C CA . ILE A 1 7 ? -10.522 -4.200 4.741 1.00 0.00 6 ILE A CA 5
ATOM 1334 C C . ILE A 1 7 ? -10.133 -4.155 3.264 1.00 0.00 6 ILE A C 5
ATOM 1335 O O . ILE A 1 7 ? -9.545 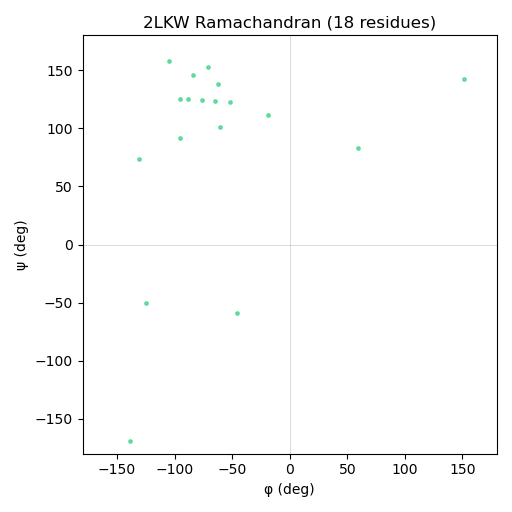-5.100 2.737 1.00 0.00 6 ILE A O 5
ATOM 1351 N N . VAL A 1 8 ? -10.470 -3.054 2.599 1.00 0.00 7 VAL A N 5
ATOM 1352 C CA . VAL A 1 8 ? -10.154 -2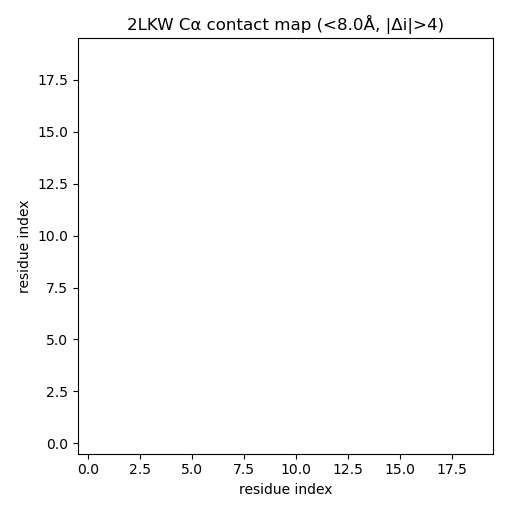.900 1.185 1.00 0.00 7 VAL A CA 5
ATOM 1353 C C . VAL A 1 8 ? -8.908 -2.040 1.004 1.00 0.00 7 VAL A C 5
ATOM 1354 O O . VAL A 1 8 ? -8.711 -1.426 -0.044 1.00 0.00 7 VAL A O 5
ATOM 1367 N N . GLN A 1 9 ? -8.069 -2.001 2.035 1.00 0.00 8 GLN A N 5
ATOM 1368 C CA . GLN A 1 9 ? -6.842 -1.209 1.979 1.00 0.00 8 GLN A CA 5
ATOM 1369 C C . GLN A 1 9 ? -5.657 -2.018 2.497 1.00 0.00 8 GLN A C 5
ATOM 1370 O O . GLN A 1 9 ? -5.136 -1.753 3.581 1.00 0.00 8 GLN A O 5
ATOM 1384 N N . PRO A 1 10 ? -5.229 -2.994 1.744 1.00 0.00 9 PRO A N 5
ATOM 1385 C CA . PRO A 1 10 ? -4.081 -3.872 2.117 1.00 0.00 9 PRO A CA 5
ATOM 1386 C C . PRO A 1 10 ? -2.757 -3.101 2.118 1.00 0.00 9 PRO A C 5
ATOM 1387 O O . PRO A 1 10 ? -2.378 -2.515 1.104 1.00 0.00 9 PRO A O 5
ATOM 1398 N N . PRO A 1 11 ? -2.046 -3.091 3.221 1.00 0.00 10 PRO A N 5
ATOM 1399 C CA . PRO A 1 11 ? -0.743 -2.380 3.331 1.00 0.00 10 PRO A CA 5
ATOM 1400 C C . PRO A 1 11 ? 0.426 -3.268 2.920 1.00 0.00 10 PRO A C 5
ATOM 1401 O O . PRO A 1 11 ? 0.606 -4.357 3.464 1.00 0.00 10 PRO A O 5
ATOM 1412 N N . ALA A 1 12 ? 1.220 -2.801 1.967 1.00 0.00 11 ALA A N 5
ATOM 1413 C CA . ALA A 1 12 ? 2.363 -3.577 1.514 1.00 0.00 11 ALA A CA 5
ATOM 1414 C C . ALA A 1 12 ? 3.635 -3.131 2.241 1.00 0.00 11 ALA A C 5
ATOM 1415 O O . ALA A 1 12 ? 3.968 -1.946 2.239 1.00 0.00 11 ALA A O 5
ATOM 1422 N N . PRO A 1 13 ? 4.352 -4.043 2.855 1.00 0.00 12 PRO A N 5
ATOM 1423 C CA . PRO A 1 13 ? 5.605 -3.707 3.583 1.00 0.00 12 PRO A CA 5
ATOM 1424 C C . PRO A 1 13 ? 6.776 -3.466 2.624 1.00 0.00 12 PRO A C 5
ATOM 1425 O O . PRO A 1 13 ? 7.102 -4.333 1.814 1.00 0.00 12 PRO A O 5
ATOM 1436 N N . PRO A 1 14 ? 7.418 -2.323 2.700 1.00 0.00 13 PRO A N 5
ATOM 1437 C CA . PRO A 1 14 ? 8.582 -2.001 1.815 1.00 0.00 13 PRO A CA 5
ATOM 1438 C C . PRO A 1 14 ? 9.644 -3.104 1.839 1.00 0.00 13 PRO A C 5
ATOM 1439 O O . PRO A 1 14 ? 10.170 -3.436 2.901 1.00 0.00 13 PRO A O 5
ATOM 1450 N N . PRO A 1 15 ? 9.978 -3.670 0.703 1.00 0.00 14 PRO A N 5
ATOM 1451 C CA . PRO A 1 15 ? 11.006 -4.743 0.619 1.00 0.00 14 PRO A CA 5
ATOM 1452 C C . PRO A 1 15 ? 12.422 -4.179 0.545 1.00 0.00 14 PRO A C 5
ATOM 1453 O O . PRO A 1 15 ? 12.683 -3.222 -0.183 1.00 0.00 14 PRO A O 5
ATOM 1464 N N . ASN A 1 16 ? 13.333 -4.780 1.304 1.00 0.00 15 ASN A N 5
ATOM 1465 C CA . ASN A 1 16 ? 14.720 -4.330 1.316 1.00 0.00 15 ASN A CA 5
ATOM 1466 C C . ASN A 1 16 ? 15.361 -4.532 -0.053 1.00 0.00 15 ASN A C 5
ATOM 1467 O O . ASN A 1 16 ? 14.830 -5.255 -0.897 1.00 0.00 15 ASN A O 5
ATOM 1478 N N . ALA A 1 17 ? 16.504 -3.890 -0.267 1.00 0.00 16 ALA A N 5
ATOM 1479 C CA . ALA A 1 17 ? 17.209 -4.008 -1.538 1.00 0.00 16 ALA A CA 5
ATOM 1480 C C . ALA A 1 17 ? 18.528 -4.751 -1.354 1.00 0.00 16 ALA A C 5
ATOM 1481 O O . ALA A 1 17 ? 19.586 -4.265 -1.752 1.00 0.00 16 ALA A O 5
ATOM 1488 N N . PHE A 1 18 ? 18.456 -5.931 -0.747 1.00 0.00 17 PHE A N 5
ATOM 1489 C CA . PHE A 1 18 ? 19.653 -6.732 -0.515 1.00 0.00 17 PHE A CA 5
ATOM 1490 C C . PHE A 1 18 ? 20.871 -5.835 -0.324 1.00 0.00 17 PHE A C 5
ATOM 1491 O O . PHE A 1 18 ? 21.566 -5.503 -1.284 1.00 0.00 17 PHE A O 5
ATOM 1508 N N . VAL A 1 19 ? 21.123 -5.444 0.921 1.00 0.00 18 VAL A N 5
ATOM 1509 C CA . VAL A 1 19 ? 22.261 -4.584 1.226 1.00 0.00 18 VAL A CA 5
ATOM 1510 C C . VAL A 1 19 ? 22.194 -3.297 0.410 1.00 0.00 18 VAL A C 5
ATOM 1511 O O . VAL A 1 19 ? 22.655 -3.250 -0.731 1.00 0.00 18 VAL A O 5
ATOM 1524 N N . GLU A 1 20 ? 21.619 -2.256 1.003 1.00 0.00 19 GLU A N 5
ATOM 1525 C CA . GLU A 1 20 ? 21.498 -0.972 0.320 1.00 0.00 19 GLU A CA 5
ATOM 1526 C C . GLU A 1 20 ? 22.524 0.019 0.859 1.00 0.00 19 GLU A C 5
ATOM 1527 O O . GLU A 1 20 ? 22.492 1.204 0.525 1.00 0.00 19 GLU A O 5
ATOM 1539 N N . ILE A 1 21 ? 23.433 -0.473 1.694 1.00 0.00 20 ILE A N 5
ATOM 1540 C CA . ILE A 1 21 ? 24.465 0.379 2.274 1.00 0.00 20 ILE A CA 5
ATOM 1541 C C . ILE A 1 21 ? 23.835 1.486 3.115 1.00 0.00 20 ILE A C 5
ATOM 1542 O O . ILE A 1 21 ? 24.308 1.783 4.212 1.00 0.00 20 ILE A O 5
ATOM 1567 N N . GLY A 1 2 ? -12.921 6.548 11.074 1.00 0.00 1 GLY A N 6
ATOM 1568 C CA . GLY A 1 2 ? -12.683 7.520 10.013 1.00 0.00 1 GLY A CA 6
ATOM 1569 C C . GLY A 1 2 ? -11.195 7.815 9.868 1.00 0.00 1 GLY A C 6
ATOM 1570 O O . GLY A 1 2 ? -10.804 8.927 9.511 1.00 0.00 1 GLY A O 6
ATOM 1574 N N . GLN A 1 3 ? -10.367 6.813 10.148 1.00 0.00 2 GLN A N 6
ATOM 1575 C CA . GLN A 1 3 ? -8.922 6.978 10.046 1.00 0.00 2 GLN A CA 6
ATOM 1576 C C . GLN A 1 3 ? -8.276 5.717 9.482 1.00 0.00 2 GLN A C 6
ATOM 1577 O O . GLN A 1 3 ? -8.729 5.175 8.474 1.00 0.00 2 GLN A O 6
ATOM 1591 N N . ARG A 1 4 ? -7.212 5.261 10.135 1.00 0.00 3 ARG A N 6
ATOM 1592 C CA . ARG A 1 4 ? -6.504 4.062 9.686 1.00 0.00 3 ARG A CA 6
ATOM 1593 C C . ARG A 1 4 ? -6.637 3.899 8.175 1.00 0.00 3 ARG A C 6
ATOM 1594 O O . ARG A 1 4 ? -6.362 4.828 7.415 1.00 0.00 3 ARG A O 6
ATOM 1615 N N . HIS A 1 5 ? -7.062 2.715 7.748 1.00 0.00 4 HIS A N 6
ATOM 1616 C CA . HIS A 1 5 ? -7.231 2.443 6.325 1.00 0.00 4 HIS A CA 6
ATOM 1617 C C . HIS A 1 5 ? -8.630 1.902 6.046 1.00 0.00 4 HIS A C 6
ATOM 1618 O O . HIS A 1 5 ? -9.361 1.540 6.967 1.00 0.00 4 HIS A O 6
ATOM 1633 N N . SER A 1 6 ? -8.995 1.852 4.769 1.00 0.00 5 SER A N 6
ATOM 1634 C CA . SER A 1 6 ? -10.309 1.354 4.381 1.00 0.00 5 SER A CA 6
ATOM 1635 C C . SER A 1 6 ? -10.296 -0.168 4.275 1.00 0.00 5 SER A C 6
ATOM 1636 O O . SER A 1 6 ? -9.472 -0.738 3.560 1.00 0.00 5 SER A O 6
ATOM 1644 N N . ILE A 1 7 ? -11.212 -0.812 4.997 1.00 0.00 6 ILE A N 6
ATOM 1645 C CA . ILE A 1 7 ? -11.314 -2.266 5.000 1.00 0.00 6 ILE A CA 6
ATOM 1646 C C . ILE A 1 7 ? -10.560 -2.875 3.819 1.00 0.00 6 ILE A C 6
ATOM 1647 O O . ILE A 1 7 ? -9.746 -3.782 3.993 1.00 0.00 6 ILE A O 6
ATOM 1663 N N . VAL A 1 8 ? -10.837 -2.372 2.620 1.00 0.00 7 VAL A N 6
ATOM 1664 C CA . VAL A 1 8 ? -10.178 -2.878 1.421 1.00 0.00 7 VAL A CA 6
ATOM 1665 C C . VAL A 1 8 ? -8.920 -2.069 1.119 1.00 0.00 7 VAL A C 6
ATOM 1666 O O . VAL A 1 8 ? -8.743 -1.571 0.007 1.00 0.00 7 VAL A O 6
ATOM 1679 N N . GLN A 1 9 ? -8.050 -1.943 2.116 1.00 0.00 8 GLN A N 6
ATOM 1680 C CA . GLN A 1 9 ? -6.810 -1.190 1.944 1.00 0.00 8 GLN A CA 6
ATOM 1681 C C . GLN A 1 9 ? -5.622 -1.989 2.472 1.00 0.00 8 GLN A C 6
ATOM 1682 O O . GLN A 1 9 ? -5.064 -1.670 3.523 1.00 0.00 8 GLN A O 6
ATOM 1696 N N . PRO A 1 10 ? -5.232 -3.013 1.763 1.00 0.00 9 PRO A N 6
ATOM 1697 C CA . PRO A 1 10 ? -4.086 -3.886 2.154 1.00 0.00 9 PRO A CA 6
ATOM 1698 C C . PRO A 1 10 ? -2.759 -3.120 2.126 1.00 0.00 9 PRO A C 6
ATOM 1699 O O . PRO A 1 10 ? -2.383 -2.566 1.093 1.00 0.00 9 PRO A O 6
ATOM 1710 N N . PRO A 1 11 ? -2.044 -3.080 3.226 1.00 0.00 10 PRO A N 6
ATOM 1711 C CA . PRO A 1 11 ? -0.738 -2.371 3.310 1.00 0.00 10 PRO A CA 6
ATOM 1712 C C . PRO A 1 11 ? 0.427 -3.275 2.924 1.00 0.00 10 PRO A C 6
ATOM 1713 O O . PRO A 1 11 ? 0.604 -4.349 3.500 1.00 0.00 10 PRO A O 6
ATOM 1724 N N . ALA A 1 12 ? 1.220 -2.841 1.957 1.00 0.00 11 ALA A N 6
ATOM 1725 C CA . ALA A 1 12 ? 2.360 -3.634 1.524 1.00 0.00 11 ALA A CA 6
ATOM 1726 C C . ALA A 1 12 ? 3.634 -3.173 2.237 1.00 0.00 11 ALA A C 6
ATOM 1727 O O . ALA A 1 12 ? 3.964 -1.986 2.212 1.00 0.00 11 ALA A O 6
ATOM 1734 N N . PRO A 1 13 ? 4.357 -4.071 2.863 1.00 0.00 12 PRO A N 6
ATOM 1735 C CA . PRO A 1 13 ? 5.613 -3.720 3.580 1.00 0.00 12 PRO A CA 6
ATOM 1736 C C . PRO A 1 13 ? 6.774 -3.480 2.610 1.00 0.00 12 PRO A C 6
ATOM 1737 O O . PRO A 1 13 ? 7.101 -4.354 1.806 1.00 0.00 12 PRO A O 6
ATOM 1748 N N . PRO A 1 14 ? 7.410 -2.333 2.670 1.00 0.00 13 PRO A N 6
ATOM 1749 C CA . PRO A 1 14 ? 8.565 -2.013 1.773 1.00 0.00 13 PRO A CA 6
ATOM 1750 C C . PRO A 1 14 ? 9.635 -3.109 1.801 1.00 0.00 13 PRO A C 6
ATOM 1751 O O . PRO A 1 14 ? 10.170 -3.427 2.862 1.00 0.00 13 PRO A O 6
ATOM 1762 N N . PRO A 1 15 ? 9.964 -3.683 0.667 1.00 0.00 14 PRO A N 6
ATOM 1763 C CA . PRO A 1 15 ? 10.997 -4.749 0.586 1.00 0.00 14 PRO A CA 6
ATOM 1764 C C . PRO A 1 15 ? 12.409 -4.178 0.500 1.00 0.00 14 PRO A C 6
ATOM 1765 O O . PRO A 1 15 ? 12.603 -3.035 0.088 1.00 0.00 14 PRO A O 6
ATOM 1776 N N . ASN A 1 16 ? 13.393 -4.981 0.892 1.00 0.00 15 ASN A N 6
ATOM 1777 C CA . ASN A 1 16 ? 14.784 -4.545 0.855 1.00 0.00 15 ASN A CA 6
ATOM 1778 C C . ASN A 1 16 ? 15.235 -4.321 -0.587 1.00 0.00 15 ASN A C 6
ATOM 1779 O O . ASN A 1 16 ? 14.717 -4.947 -1.511 1.00 0.00 15 ASN A O 6
ATOM 1790 N N . ALA A 1 17 ? 16.203 -3.427 -0.775 1.00 0.00 16 ALA A N 6
ATOM 1791 C CA . ALA A 1 17 ? 16.709 -3.136 -2.112 1.00 0.00 16 ALA A CA 6
ATOM 1792 C C . ALA A 1 17 ? 18.216 -3.354 -2.173 1.00 0.00 16 ALA A C 6
ATOM 1793 O O . ALA A 1 17 ? 18.870 -2.970 -3.144 1.00 0.00 16 ALA A O 6
ATOM 1800 N N . PHE A 1 18 ? 18.763 -3.972 -1.131 1.00 0.00 17 PHE A N 6
ATOM 1801 C CA . PHE A 1 18 ? 20.197 -4.236 -1.077 1.00 0.00 17 PHE A CA 6
ATOM 1802 C C . PHE A 1 18 ? 20.517 -5.586 -1.711 1.00 0.00 17 PHE A C 6
ATOM 1803 O O . PHE A 1 18 ? 20.759 -6.568 -1.011 1.00 0.00 17 PHE A O 6
ATOM 1820 N N . VAL A 1 19 ? 20.516 -5.626 -3.039 1.00 0.00 18 VAL A N 6
ATOM 1821 C CA . VAL A 1 19 ? 20.808 -6.862 -3.756 1.00 0.00 18 VAL A CA 6
ATOM 1822 C C . VAL A 1 19 ? 21.520 -6.563 -5.072 1.00 0.00 18 VAL A C 6
ATOM 1823 O O . VAL A 1 19 ? 20.887 -6.467 -6.123 1.00 0.00 18 VAL A O 6
ATOM 1836 N N . GLU A 1 20 ? 22.839 -6.417 -5.006 1.00 0.00 19 GLU A N 6
ATOM 1837 C CA . GLU A 1 20 ? 23.626 -6.128 -6.199 1.00 0.00 19 GLU A CA 6
ATOM 1838 C C . GLU A 1 20 ? 24.435 -7.353 -6.615 1.00 0.00 19 GLU A C 6
ATOM 1839 O O . GLU A 1 20 ? 24.400 -8.388 -5.949 1.00 0.00 19 GLU A O 6
ATOM 1851 N N . ILE A 1 21 ? 25.162 -7.228 -7.721 1.00 0.00 20 ILE A N 6
ATOM 1852 C CA . ILE A 1 21 ? 25.977 -8.332 -8.216 1.00 0.00 20 ILE A CA 6
ATOM 1853 C C . ILE A 1 21 ? 27.167 -7.806 -9.012 1.00 0.00 20 ILE A C 6
ATOM 1854 O O . ILE A 1 21 ? 28.203 -8.463 -9.095 1.00 0.00 20 ILE A O 6
ATOM 1879 N N . GLY A 1 2 ? -19.643 7.723 8.816 1.00 0.00 1 GLY A N 7
ATOM 1880 C CA . GLY A 1 2 ? -19.953 6.670 9.775 1.00 0.00 1 GLY A CA 7
ATOM 1881 C C . GLY A 1 2 ? -19.585 5.299 9.218 1.00 0.00 1 GLY A C 7
ATOM 1882 O O . GLY A 1 2 ? -19.859 4.271 9.838 1.00 0.00 1 GLY A O 7
ATOM 1886 N N . GLN A 1 3 ? -18.962 5.291 8.044 1.00 0.00 2 GLN A N 7
ATOM 1887 C CA . GLN A 1 3 ? -18.560 4.040 7.413 1.00 0.00 2 GLN A CA 7
ATOM 1888 C C . GLN A 1 3 ? -17.088 4.089 7.015 1.00 0.00 2 GLN A C 7
ATOM 1889 O O . GLN A 1 3 ? -16.264 3.357 7.562 1.00 0.00 2 GLN A O 7
ATOM 1903 N N . ARG A 1 4 ? -16.769 4.952 6.056 1.00 0.00 3 ARG A N 7
ATOM 1904 C CA . ARG A 1 4 ? -15.389 5.086 5.587 1.00 0.00 3 ARG A CA 7
ATOM 1905 C C . ARG A 1 4 ? -14.642 3.765 5.742 1.00 0.00 3 ARG A C 7
ATOM 1906 O O . ARG A 1 4 ? -15.080 2.732 5.237 1.00 0.00 3 ARG A O 7
ATOM 1927 N N . HIS A 1 5 ? -13.516 3.809 6.445 1.00 0.00 4 HIS A N 7
ATOM 1928 C CA . HIS A 1 5 ? -12.713 2.608 6.662 1.00 0.00 4 HIS A CA 7
ATOM 1929 C C . HIS A 1 5 ? -12.911 1.617 5.521 1.00 0.00 4 HIS A C 7
ATOM 1930 O O . HIS A 1 5 ? -13.556 0.581 5.690 1.00 0.00 4 HIS A O 7
ATOM 1945 N N . SER A 1 6 ? -12.351 1.940 4.360 1.00 0.00 5 SER A N 7
ATOM 1946 C CA . SER A 1 6 ? -12.473 1.069 3.197 1.00 0.00 5 SER A CA 7
ATOM 1947 C C . SER A 1 6 ? -11.627 -0.188 3.378 1.00 0.00 5 SER A C 7
ATOM 1948 O O . SER A 1 6 ? -10.631 -0.378 2.682 1.00 0.00 5 SER A O 7
ATOM 1956 N N . ILE A 1 7 ? -12.034 -1.034 4.323 1.00 0.00 6 ILE A N 7
ATOM 1957 C CA . ILE A 1 7 ? -11.321 -2.271 4.610 1.00 0.00 6 ILE A CA 7
ATOM 1958 C C . ILE A 1 7 ? -10.393 -2.653 3.458 1.00 0.00 6 ILE A C 7
ATOM 1959 O O . ILE A 1 7 ? -9.232 -3.001 3.672 1.00 0.00 6 ILE A O 7
ATOM 1975 N N . VAL A 1 8 ? -10.914 -2.585 2.236 1.00 0.00 7 VAL A N 7
ATOM 1976 C CA . VAL A 1 8 ? -10.123 -2.927 1.059 1.00 0.00 7 VAL A CA 7
ATOM 1977 C C . VAL A 1 8 ? -8.903 -2.018 0.949 1.00 0.00 7 VAL A C 7
ATOM 1978 O O . VAL A 1 8 ? -8.734 -1.308 -0.042 1.00 0.00 7 VAL A O 7
ATOM 1991 N N . GLN A 1 9 ? -8.055 -2.047 1.972 1.00 0.00 8 GLN A N 7
ATOM 1992 C CA . GLN A 1 9 ? -6.849 -1.220 1.978 1.00 0.00 8 GLN A CA 7
ATOM 1993 C C . GLN A 1 9 ? -5.659 -2.014 2.508 1.00 0.00 8 GLN A C 7
ATOM 1994 O O . GLN A 1 9 ? -5.139 -1.729 3.586 1.00 0.00 8 GLN A O 7
ATOM 2008 N N . PRO A 1 10 ? -5.229 -3.000 1.768 1.00 0.00 9 PRO A N 7
ATOM 2009 C CA . PRO A 1 10 ? -4.077 -3.868 2.154 1.00 0.00 9 PRO A CA 7
ATOM 2010 C C . PRO A 1 10 ? -2.754 -3.096 2.135 1.00 0.00 9 PRO A C 7
ATOM 2011 O O . PRO A 1 10 ? -2.380 -2.530 1.108 1.00 0.00 9 PRO A O 7
ATOM 2022 N N . PRO A 1 11 ? -2.039 -3.064 3.235 1.00 0.00 10 PRO A N 7
ATOM 2023 C CA . PRO A 1 11 ? -0.736 -2.350 3.327 1.00 0.00 10 PRO A CA 7
ATOM 2024 C C . PRO A 1 11 ? 0.431 -3.247 2.929 1.00 0.00 10 PRO A C 7
ATOM 2025 O O . PRO A 1 11 ? 0.610 -4.327 3.491 1.00 0.00 10 PRO A O 7
ATOM 2036 N N . ALA A 1 12 ? 1.223 -2.798 1.967 1.00 0.00 11 ALA A N 7
ATOM 2037 C CA . ALA A 1 12 ? 2.364 -3.585 1.523 1.00 0.00 11 ALA A CA 7
ATOM 2038 C C . ALA A 1 12 ? 3.640 -3.132 2.240 1.00 0.00 11 ALA A C 7
ATOM 2039 O O . ALA A 1 12 ? 3.970 -1.947 2.230 1.00 0.00 11 ALA A O 7
ATOM 2046 N N . PRO A 1 13 ? 4.363 -4.041 2.853 1.00 0.00 12 PRO A N 7
ATOM 2047 C CA . PRO A 1 13 ? 5.621 -3.701 3.571 1.00 0.00 12 PRO A CA 7
ATOM 2048 C C . PRO A 1 13 ? 6.786 -3.472 2.601 1.00 0.00 12 PRO A C 7
ATOM 2049 O O . PRO A 1 13 ? 7.103 -4.347 1.796 1.00 0.00 12 PRO A O 7
ATOM 2060 N N . PRO A 1 14 ? 7.435 -2.332 2.663 1.00 0.00 13 PRO A N 7
ATOM 2061 C CA . PRO A 1 14 ? 8.593 -2.023 1.765 1.00 0.00 13 PRO A CA 7
ATOM 2062 C C . PRO A 1 14 ? 9.649 -3.132 1.790 1.00 0.00 13 PRO A C 7
ATOM 2063 O O . PRO A 1 14 ? 10.184 -3.456 2.850 1.00 0.00 13 PRO A O 7
ATOM 2074 N N . PRO A 1 15 ? 9.967 -3.709 0.655 1.00 0.00 14 PRO A N 7
ATOM 2075 C CA . PRO A 1 15 ? 10.989 -4.788 0.569 1.00 0.00 14 PRO A CA 7
ATOM 2076 C C . PRO A 1 15 ? 12.407 -4.233 0.455 1.00 0.00 14 PRO A C 7
ATOM 2077 O O . PRO A 1 15 ? 12.600 -3.052 0.168 1.00 0.00 14 PRO A O 7
ATOM 2088 N N . ASN A 1 16 ? 13.393 -5.094 0.681 1.00 0.00 15 ASN A N 7
ATOM 2089 C CA . ASN A 1 16 ? 14.790 -4.681 0.599 1.00 0.00 15 ASN A CA 7
ATOM 2090 C C . ASN A 1 16 ? 15.126 -4.212 -0.814 1.00 0.00 15 ASN A C 7
ATOM 2091 O O . ASN A 1 16 ? 14.375 -4.465 -1.756 1.00 0.00 15 ASN A O 7
ATOM 2102 N N . ALA A 1 17 ? 16.256 -3.527 -0.953 1.00 0.00 16 ALA A N 7
ATOM 2103 C CA . ALA A 1 17 ? 16.679 -3.027 -2.256 1.00 0.00 16 ALA A CA 7
ATOM 2104 C C . ALA A 1 17 ? 18.007 -3.655 -2.668 1.00 0.00 16 ALA A C 7
ATOM 2105 O O . ALA A 1 17 ? 18.748 -3.088 -3.472 1.00 0.00 16 ALA A O 7
ATOM 2112 N N . PHE A 1 18 ? 18.302 -4.827 -2.114 1.00 0.00 17 PHE A N 7
ATOM 2113 C CA . PHE A 1 18 ? 19.543 -5.521 -2.433 1.00 0.00 17 PHE A CA 7
ATOM 2114 C C . PHE A 1 18 ? 20.631 -4.524 -2.822 1.00 0.00 17 PHE A C 7
ATOM 2115 O O . PHE A 1 18 ? 20.783 -4.184 -3.995 1.00 0.00 17 PHE A O 7
ATOM 2132 N N . VAL A 1 19 ? 21.382 -4.059 -1.830 1.00 0.00 18 VAL A N 7
ATOM 2133 C CA . VAL A 1 19 ? 22.451 -3.100 -2.082 1.00 0.00 18 VAL A CA 7
ATOM 2134 C C . VAL A 1 19 ? 21.976 -2.014 -3.042 1.00 0.00 18 VAL A C 7
ATOM 2135 O O . VAL A 1 19 ? 22.287 -2.046 -4.233 1.00 0.00 18 VAL A O 7
ATOM 2148 N N . GLU A 1 20 ? 21.222 -1.054 -2.517 1.00 0.00 19 GLU A N 7
ATOM 2149 C CA . GLU A 1 20 ? 20.709 0.037 -3.337 1.00 0.00 19 GLU A CA 7
ATOM 2150 C C . GLU A 1 20 ? 19.768 -0.499 -4.412 1.00 0.00 19 GLU A C 7
ATOM 2151 O O . GLU A 1 20 ? 18.550 -0.528 -4.226 1.00 0.00 19 GLU A O 7
ATOM 2163 N N . ILE A 1 21 ? 20.339 -0.923 -5.534 1.00 0.00 20 ILE A N 7
ATOM 2164 C CA . ILE A 1 21 ? 19.541 -1.458 -6.632 1.00 0.00 20 ILE A CA 7
ATOM 2165 C C . ILE A 1 21 ? 20.440 -1.918 -7.774 1.00 0.00 20 ILE A C 7
ATOM 2166 O O . ILE A 1 21 ? 21.514 -1.355 -7.990 1.00 0.00 20 ILE A O 7
ATOM 2191 N N . GLY A 1 2 ? -16.385 9.090 4.480 1.00 0.00 1 GLY A N 8
ATOM 2192 C CA . GLY A 1 2 ? -16.288 10.244 3.593 1.00 0.00 1 GLY A CA 8
ATOM 2193 C C . GLY A 1 2 ? -15.463 9.910 2.355 1.00 0.00 1 GLY A C 8
ATOM 2194 O O . GLY A 1 2 ? -15.237 10.765 1.498 1.00 0.00 1 GLY A O 8
ATOM 2198 N N . GLN A 1 3 ? -15.014 8.662 2.267 1.00 0.00 2 GLN A N 8
ATOM 2199 C CA . GLN A 1 3 ? -14.214 8.226 1.128 1.00 0.00 2 GLN A CA 8
ATOM 2200 C C . GLN A 1 3 ? -14.833 6.993 0.479 1.00 0.00 2 GLN A C 8
ATOM 2201 O O . GLN A 1 3 ? -14.277 6.437 -0.466 1.00 0.00 2 GLN A O 8
ATOM 2215 N N . ARG A 1 4 ? -15.987 6.577 0.998 1.00 0.00 3 ARG A N 8
ATOM 2216 C CA . ARG A 1 4 ? -16.691 5.408 0.473 1.00 0.00 3 ARG A CA 8
ATOM 2217 C C . ARG A 1 4 ? -16.191 4.131 1.145 1.00 0.00 3 ARG A C 8
ATOM 2218 O O . ARG A 1 4 ? -15.352 4.178 2.044 1.00 0.00 3 ARG A O 8
ATOM 2239 N N . HIS A 1 5 ? -16.715 2.992 0.703 1.00 0.00 4 HIS A N 8
ATOM 2240 C CA . HIS A 1 5 ? -16.315 1.708 1.269 1.00 0.00 4 HIS A CA 8
ATOM 2241 C C . HIS A 1 5 ? -14.975 1.263 0.693 1.00 0.00 4 HIS A C 8
ATOM 2242 O O . HIS A 1 5 ? -14.913 0.339 -0.119 1.00 0.00 4 HIS A O 8
ATOM 2257 N N . SER A 1 6 ? -13.905 1.925 1.118 1.00 0.00 5 SER A N 8
ATOM 2258 C CA . SER A 1 6 ? -12.569 1.588 0.636 1.00 0.00 5 SER A CA 8
ATOM 2259 C C . SER A 1 6 ? -11.834 0.724 1.656 1.00 0.00 5 SER A C 8
ATOM 2260 O O . SER A 1 6 ? -10.781 0.163 1.356 1.00 0.00 5 SER A O 8
ATOM 2268 N N . ILE A 1 7 ? -12.399 0.632 2.860 1.00 0.00 6 ILE A N 8
ATOM 2269 C CA . ILE 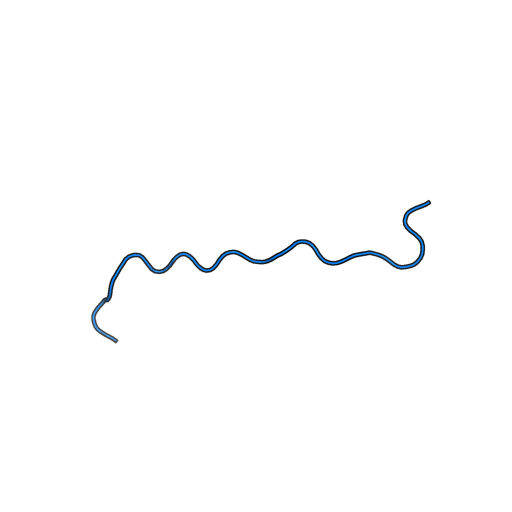A 1 7 ? -11.807 -0.154 3.934 1.00 0.00 6 ILE A CA 8
ATOM 2270 C C . ILE A 1 7 ? -10.755 -1.121 3.394 1.00 0.00 6 ILE A C 8
ATOM 2271 O O . ILE A 1 7 ? -9.640 -1.192 3.911 1.00 0.00 6 ILE A O 8
ATOM 2287 N N . VAL A 1 8 ? -11.119 -1.862 2.352 1.00 0.00 7 VAL A N 8
ATOM 2288 C CA . VAL A 1 8 ? -10.199 -2.820 1.750 1.00 0.00 7 VAL A CA 8
ATOM 2289 C C . VAL A 1 8 ? -8.928 -2.119 1.281 1.00 0.00 7 VAL A C 8
ATOM 2290 O O . VAL A 1 8 ? -8.763 -1.840 0.094 1.00 0.00 7 VAL A O 8
ATOM 2303 N N . GLN A 1 9 ? -8.032 -1.837 2.222 1.00 0.00 8 GLN A N 8
ATOM 2304 C CA . GLN A 1 9 ? -6.776 -1.166 1.893 1.00 0.00 8 GLN A CA 8
ATOM 2305 C C . GLN A 1 9 ? -5.587 -1.967 2.416 1.00 0.00 8 GLN A C 8
ATOM 2306 O O . GLN A 1 9 ? -4.988 -1.615 3.432 1.00 0.00 8 GLN A O 8
ATOM 2320 N N . PRO A 1 10 ? -5.242 -3.030 1.742 1.00 0.00 9 PRO A N 8
ATOM 2321 C CA . PRO A 1 10 ? -4.098 -3.906 2.136 1.00 0.00 9 PRO A CA 8
ATOM 2322 C C . PRO A 1 10 ? -2.769 -3.145 2.116 1.00 0.00 9 PRO A C 8
ATOM 2323 O O . PRO A 1 10 ? -2.386 -2.590 1.086 1.00 0.00 9 PRO A O 8
ATOM 2334 N N . PRO A 1 11 ? -2.058 -3.108 3.219 1.00 0.00 10 PRO A N 8
ATOM 2335 C CA . PRO A 1 11 ? -0.751 -2.402 3.310 1.00 0.00 10 PRO A CA 8
ATOM 2336 C C . PRO A 1 11 ? 0.414 -3.308 2.930 1.00 0.00 10 PRO A C 8
ATOM 2337 O O . PRO A 1 11 ? 0.587 -4.382 3.506 1.00 0.00 10 PRO A O 8
ATOM 2348 N N . ALA A 1 12 ? 1.214 -2.874 1.967 1.00 0.00 11 ALA A N 8
ATOM 2349 C CA . ALA A 1 12 ? 2.356 -3.668 1.541 1.00 0.00 11 ALA A CA 8
ATOM 2350 C C . ALA A 1 12 ? 3.625 -3.207 2.262 1.00 0.00 11 ALA A C 8
ATOM 2351 O O . ALA A 1 12 ? 3.949 -2.020 2.250 1.00 0.00 11 ALA A O 8
ATOM 2358 N N . PRO A 1 13 ? 4.350 -4.109 2.882 1.00 0.00 12 PRO A N 8
ATOM 2359 C CA . PRO A 1 13 ? 5.600 -3.757 3.608 1.00 0.00 12 PRO A CA 8
ATOM 2360 C C . PRO A 1 13 ? 6.762 -3.486 2.645 1.00 0.00 12 PRO A C 8
ATOM 2361 O O . PRO A 1 13 ? 7.100 -4.341 1.825 1.00 0.00 12 PRO A O 8
ATOM 2372 N N . PRO A 1 14 ? 7.385 -2.333 2.727 1.00 0.00 13 PRO A N 8
ATOM 2373 C CA . PRO A 1 14 ? 8.538 -1.982 1.840 1.00 0.00 13 PRO A CA 8
ATOM 2374 C C . PRO A 1 14 ? 9.620 -3.066 1.848 1.00 0.00 13 PRO A C 8
ATOM 2375 O O . PRO A 1 14 ? 10.156 -3.399 2.905 1.00 0.00 13 PRO A O 8
ATOM 2386 N N . PRO A 1 15 ? 9.958 -3.614 0.705 1.00 0.00 14 PRO A N 8
ATOM 2387 C CA . PRO A 1 15 ? 11.004 -4.667 0.606 1.00 0.00 14 PRO A CA 8
ATOM 2388 C C . PRO A 1 15 ? 12.411 -4.077 0.535 1.00 0.00 14 PRO A C 8
ATOM 2389 O O . PRO A 1 15 ? 12.679 -3.181 -0.266 1.00 0.00 14 PRO A O 8
ATOM 2400 N N . ASN A 1 16 ? 13.303 -4.584 1.379 1.00 0.00 15 ASN A N 8
ATOM 2401 C CA . ASN A 1 16 ? 14.678 -4.100 1.404 1.00 0.00 15 ASN A CA 8
ATOM 2402 C C . ASN A 1 16 ? 15.385 -4.421 0.092 1.00 0.00 15 ASN A C 8
ATOM 2403 O O . ASN A 1 16 ? 14.909 -5.239 -0.698 1.00 0.00 15 ASN A O 8
ATOM 2414 N N . ALA A 1 17 ? 16.523 -3.774 -0.137 1.00 0.00 16 ALA A N 8
ATOM 2415 C CA . ALA A 1 17 ? 17.288 -4.000 -1.357 1.00 0.00 16 ALA A CA 8
ATOM 2416 C C . ALA A 1 17 ? 18.288 -5.134 -1.162 1.00 0.00 16 ALA A C 8
ATOM 2417 O O . ALA A 1 17 ? 19.491 -4.900 -1.041 1.00 0.00 16 ALA A O 8
ATOM 2424 N N . PHE A 1 18 ? 17.784 -6.364 -1.133 1.00 0.00 17 PHE A N 8
ATOM 2425 C CA . PHE A 1 18 ? 18.644 -7.527 -0.951 1.00 0.00 17 PHE A CA 8
ATOM 2426 C C . PHE A 1 18 ? 19.180 -8.012 -2.294 1.00 0.00 17 PHE A C 8
ATOM 2427 O O . PHE A 1 18 ? 18.709 -9.012 -2.836 1.00 0.00 17 PHE A O 8
ATOM 2444 N N . VAL A 1 19 ? 20.167 -7.298 -2.824 1.00 0.00 18 VAL A N 8
ATOM 2445 C CA . VAL A 1 19 ? 20.759 -7.666 -4.105 1.00 0.00 18 VAL A CA 8
ATOM 2446 C C . VAL A 1 19 ? 22.275 -7.788 -3.979 1.00 0.00 18 VAL A C 8
ATOM 2447 O O . VAL A 1 19 ? 23.005 -6.824 -4.210 1.00 0.00 18 VAL A O 8
ATOM 2460 N N . GLU A 1 20 ? 22.740 -8.978 -3.613 1.00 0.00 19 GLU A N 8
ATOM 2461 C CA . GLU A 1 20 ? 24.171 -9.213 -3.461 1.00 0.00 19 GLU A CA 8
ATOM 2462 C C . GLU A 1 20 ? 24.714 -10.005 -4.646 1.00 0.00 19 GLU A C 8
ATOM 2463 O O . GLU A 1 20 ? 25.899 -9.930 -4.965 1.00 0.00 19 GLU A O 8
ATOM 2475 N N . ILE A 1 21 ? 23.836 -10.765 -5.294 1.00 0.00 20 ILE A N 8
ATOM 2476 C CA . ILE A 1 21 ? 24.238 -11.568 -6.443 1.00 0.00 20 ILE A CA 8
ATOM 2477 C C . ILE A 1 21 ? 23.032 -11.891 -7.319 1.00 0.00 20 ILE A C 8
ATOM 2478 O O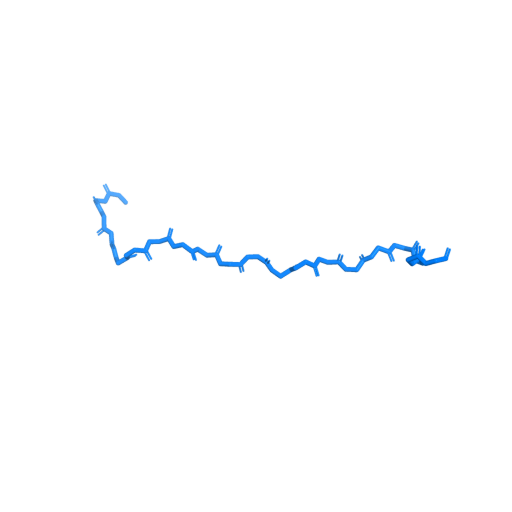 . ILE A 1 21 ? 21.963 -12.232 -6.810 1.00 0.00 20 ILE A O 8
ATOM 2503 N N . GLY A 1 2 ? -19.736 -10.781 10.641 1.00 0.00 1 GLY A N 9
ATOM 2504 C CA . GLY A 1 2 ? -18.855 -9.735 11.148 1.00 0.00 1 GLY A CA 9
ATOM 2505 C C . GLY A 1 2 ? -17.936 -9.216 10.048 1.00 0.00 1 GLY A C 9
ATOM 2506 O O . GLY A 1 2 ? -17.620 -8.028 10.000 1.00 0.00 1 GLY A O 9
ATOM 2510 N N . GLN A 1 3 ? -17.509 -10.115 9.167 1.00 0.00 2 GLN A N 9
ATOM 2511 C CA . GLN A 1 3 ? -16.625 -9.736 8.072 1.00 0.00 2 GLN A CA 9
ATOM 2512 C C . GLN A 1 3 ? -17.426 -9.499 6.795 1.00 0.00 2 GLN A C 9
ATOM 2513 O O . GLN A 1 3 ? -18.573 -9.060 6.847 1.00 0.00 2 GLN A O 9
ATOM 2527 N N . ARG A 1 4 ? -16.807 -9.796 5.654 1.00 0.00 3 ARG A N 9
ATOM 2528 C CA . ARG A 1 4 ? -17.458 -9.616 4.357 1.00 0.00 3 ARG A CA 9
ATOM 2529 C C . ARG A 1 4 ? -17.250 -8.194 3.843 1.00 0.00 3 ARG A C 9
ATOM 2530 O O . ARG A 1 4 ? -17.281 -7.948 2.637 1.00 0.00 3 ARG A O 9
ATOM 2551 N N . HIS A 1 5 ? -17.040 -7.262 4.767 1.00 0.00 4 HIS A N 9
ATOM 2552 C CA . HIS A 1 5 ? -16.828 -5.867 4.397 1.00 0.00 4 HIS A CA 9
ATOM 2553 C C . HIS A 1 5 ? -15.842 -5.204 5.352 1.00 0.00 4 HIS A C 9
ATOM 2554 O O . HIS A 1 5 ? -16.230 -4.402 6.202 1.00 0.00 4 HIS A O 9
ATOM 2569 N N . SER A 1 6 ? -14.566 -5.543 5.207 1.00 0.00 5 SER A N 9
ATOM 2570 C CA . SER A 1 6 ? -13.532 -4.973 6.063 1.00 0.00 5 SER A CA 9
ATOM 2571 C C . SER A 1 6 ? -12.578 -4.105 5.247 1.00 0.00 5 SER A C 9
ATOM 2572 O O . SER A 1 6 ? -12.218 -4.455 4.124 1.00 0.00 5 SER A O 9
ATOM 2580 N N . ILE A 1 7 ? -12.183 -2.972 5.825 1.00 0.00 6 ILE A N 9
ATOM 2581 C CA . ILE A 1 7 ? -11.277 -2.043 5.160 1.00 0.00 6 ILE A CA 9
ATOM 2582 C C . ILE A 1 7 ? -10.530 -2.733 4.018 1.00 0.00 6 ILE A C 9
ATOM 2583 O O . ILE A 1 7 ? -9.692 -3.604 4.247 1.00 0.00 6 ILE A O 9
ATOM 2599 N N . VAL A 1 8 ? -10.844 -2.337 2.788 1.00 0.00 7 VAL A N 9
ATOM 2600 C CA . VAL A 1 8 ? -10.198 -2.927 1.620 1.00 0.00 7 VAL A CA 9
ATOM 2601 C C . VAL A 1 8 ? -8.943 -2.142 1.249 1.00 0.00 7 VAL A C 9
ATOM 2602 O O . VAL A 1 8 ? -8.781 -1.715 0.107 1.00 0.00 7 VAL A O 9
ATOM 2615 N N . GLN A 1 9 ? -8.059 -1.956 2.224 1.00 0.00 8 GLN A N 9
ATOM 2616 C CA . GLN A 1 9 ? -6.820 -1.219 1.989 1.00 0.00 8 GLN A CA 9
ATOM 2617 C C . GLN A 1 9 ? -5.618 -2.017 2.482 1.00 0.00 8 GLN A C 9
ATOM 2618 O O . GLN A 1 9 ? -5.039 -1.709 3.524 1.00 0.00 8 GLN A O 9
ATOM 2632 N N . PRO A 1 10 ? -5.240 -3.034 1.754 1.00 0.00 9 PRO A N 9
ATOM 2633 C CA . PRO A 1 10 ? -4.082 -3.906 2.112 1.00 0.00 9 PRO A CA 9
ATOM 2634 C C . PRO A 1 10 ? -2.764 -3.124 2.110 1.00 0.00 9 PRO A C 9
ATOM 2635 O O . PRO A 1 10 ? -2.396 -2.530 1.096 1.00 0.00 9 PRO A O 9
ATOM 2646 N N . PRO A 1 11 ? -2.047 -3.116 3.208 1.00 0.00 10 PRO A N 9
ATOM 2647 C CA . PRO A 1 11 ? -0.747 -2.396 3.316 1.00 0.00 10 PRO A CA 9
ATOM 2648 C C . PRO A 1 11 ? 0.426 -3.274 2.897 1.00 0.00 10 PRO A C 9
ATOM 2649 O O . PRO A 1 11 ? 0.615 -4.365 3.434 1.00 0.00 10 PRO A O 9
ATOM 2660 N N . ALA A 1 12 ? 1.213 -2.797 1.944 1.00 0.00 11 ALA A N 9
ATOM 2661 C CA . ALA A 1 12 ? 2.361 -3.562 1.483 1.00 0.00 11 ALA A CA 9
ATOM 2662 C C . ALA A 1 12 ? 3.631 -3.112 2.209 1.00 0.00 11 ALA A C 9
ATOM 2663 O O . ALA A 1 12 ? 3.969 -1.928 2.193 1.00 0.00 11 ALA A O 9
ATOM 2670 N N . PRO A 1 13 ? 4.343 -4.018 2.837 1.00 0.00 12 PRO A N 9
ATOM 2671 C CA . PRO A 1 13 ? 5.594 -3.678 3.567 1.00 0.00 12 PRO A CA 9
ATOM 2672 C C . PRO A 1 13 ? 6.768 -3.454 2.609 1.00 0.00 12 PRO A C 9
ATOM 2673 O O . PRO A 1 13 ? 7.092 -4.332 1.810 1.00 0.00 12 PRO A O 9
ATOM 2684 N N . PRO A 1 14 ? 7.417 -2.314 2.674 1.00 0.00 13 PRO A N 9
ATOM 2685 C CA . PRO A 1 14 ? 8.585 -2.009 1.788 1.00 0.00 13 PRO A CA 9
ATOM 2686 C C . PRO A 1 14 ? 9.640 -3.118 1.827 1.00 0.00 13 PRO A C 9
ATOM 2687 O O . PRO A 1 14 ? 10.162 -3.440 2.894 1.00 0.00 13 PRO A O 9
ATOM 2698 N N . PRO A 1 15 ? 9.973 -3.699 0.697 1.00 0.00 14 PRO A N 9
ATOM 2699 C CA . PRO A 1 15 ? 10.993 -4.778 0.627 1.00 0.00 14 PRO A CA 9
ATOM 2700 C C . PRO A 1 15 ? 12.413 -4.225 0.549 1.00 0.00 14 PRO A C 9
ATOM 2701 O O . PRO A 1 15 ? 12.636 -3.129 0.033 1.00 0.00 14 PRO A O 9
ATOM 2712 N N . ASN A 1 16 ? 13.371 -4.989 1.065 1.00 0.00 15 ASN A N 9
ATOM 2713 C CA . ASN A 1 16 ? 14.766 -4.564 1.048 1.00 0.00 15 ASN A CA 9
ATOM 2714 C C . ASN A 1 16 ? 15.227 -4.295 -0.380 1.00 0.00 15 ASN A C 9
ATOM 2715 O O . ASN A 1 16 ? 14.571 -4.698 -1.341 1.00 0.00 15 ASN A O 9
ATOM 2726 N N . ALA A 1 17 ? 16.359 -3.613 -0.513 1.00 0.00 16 ALA A N 9
ATOM 2727 C CA . ALA A 1 17 ? 16.898 -3.296 -1.831 1.00 0.00 16 ALA A CA 9
ATOM 2728 C C . ALA A 1 17 ? 17.792 -4.428 -2.329 1.00 0.00 16 ALA A C 9
ATOM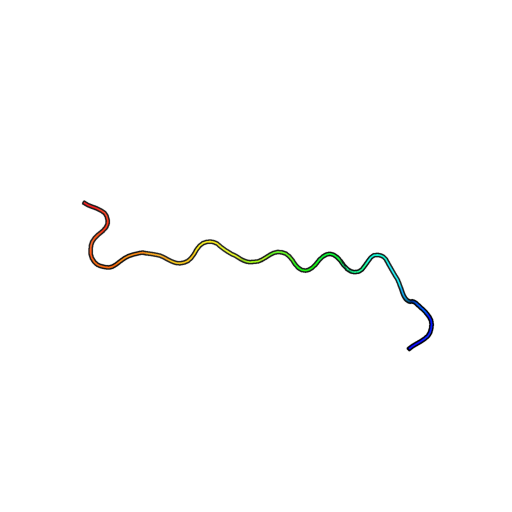 2729 O O . ALA A 1 17 ? 19.011 -4.277 -2.416 1.00 0.00 16 ALA A O 9
ATOM 2736 N N . PHE A 1 18 ? 17.177 -5.560 -2.657 1.00 0.00 17 PHE A N 9
ATOM 2737 C CA . PHE A 1 18 ? 17.928 -6.711 -3.147 1.00 0.00 17 PHE A CA 9
ATOM 2738 C C . PHE A 1 18 ? 19.335 -6.722 -2.558 1.00 0.00 17 PHE A C 9
ATOM 2739 O O . PHE A 1 18 ? 20.269 -6.181 -3.148 1.00 0.00 17 PHE A O 9
ATOM 2756 N N . VAL A 1 19 ? 19.477 -7.344 -1.391 1.00 0.00 18 VAL A N 9
ATOM 2757 C CA . VAL A 1 19 ? 20.775 -7.420 -0.732 1.00 0.00 18 VAL A CA 9
ATOM 2758 C C . VAL A 1 19 ? 21.583 -6.151 -0.990 1.00 0.00 18 VAL A C 9
ATOM 2759 O O . VAL A 1 19 ? 22.221 -6.013 -2.033 1.00 0.00 18 VAL A O 9
ATOM 2772 N N . GLU A 1 20 ? 21.550 -5.231 -0.032 1.00 0.00 19 GLU A N 9
ATOM 2773 C CA . GLU A 1 20 ? 22.284 -3.977 -0.167 1.00 0.00 19 GLU A CA 9
ATOM 2774 C C . GLU A 1 20 ? 23.787 -4.233 -0.155 1.00 0.00 19 GLU A C 9
ATOM 2775 O O . GLU A 1 20 ? 24.240 -5.309 0.234 1.00 0.00 19 GLU A O 9
ATOM 2787 N N . ILE A 1 21 ? 24.556 -3.237 -0.582 1.00 0.00 20 ILE A N 9
ATOM 2788 C CA . ILE A 1 21 ? 26.008 -3.364 -0.615 1.00 0.00 20 ILE A CA 9
ATOM 2789 C C . ILE A 1 21 ? 26.672 -2.025 -0.312 1.00 0.00 20 ILE A C 9
ATOM 2790 O O . ILE A 1 21 ? 27.013 -1.276 -1.226 1.00 0.00 20 ILE A O 9
ATOM 2815 N N . GLY A 1 2 ? -16.407 -10.901 8.846 1.00 0.00 1 GLY A N 10
ATOM 2816 C CA . GLY A 1 2 ? -17.780 -10.521 9.160 1.00 0.00 1 GLY A CA 10
ATOM 2817 C C . GLY A 1 2 ? -17.811 -9.332 10.114 1.00 0.00 1 GLY A C 10
ATOM 2818 O O . GLY A 1 2 ? -18.697 -9.228 10.962 1.00 0.00 1 GLY A O 10
ATOM 2822 N N . GLN A 1 3 ? -16.839 -8.437 9.968 1.00 0.00 2 GLN A N 10
ATOM 2823 C CA . GLN A 1 3 ? -16.765 -7.258 10.822 1.00 0.00 2 GLN A CA 10
ATOM 2824 C C . GLN A 1 3 ? -17.554 -6.104 10.212 1.00 0.00 2 GLN A C 10
ATOM 2825 O O . GLN A 1 3 ? -17.829 -5.109 10.881 1.00 0.00 2 GLN A O 10
ATOM 2839 N N . ARG A 1 4 ? -17.913 -6.251 8.939 1.00 0.00 3 ARG A N 10
ATOM 2840 C CA . ARG A 1 4 ? -18.672 -5.223 8.229 1.00 0.00 3 ARG A CA 10
ATOM 2841 C C . ARG A 1 4 ? -17.733 -4.191 7.608 1.00 0.00 3 ARG A C 10
ATOM 2842 O O . ARG A 1 4 ? -16.692 -3.865 8.177 1.00 0.00 3 ARG A O 10
ATOM 2863 N N . HIS A 1 5 ? -18.111 -3.682 6.439 1.00 0.00 4 HIS A N 10
ATOM 2864 C CA . HIS A 1 5 ? -17.296 -2.687 5.747 1.00 0.00 4 HIS A CA 10
ATOM 2865 C C . HIS A 1 5 ? -15.825 -2.842 6.123 1.00 0.00 4 HIS A C 10
ATOM 2866 O O . HIS A 1 5 ? -15.278 -2.033 6.873 1.00 0.00 4 HIS A O 10
ATOM 2881 N N . SER A 1 6 ? -15.192 -3.884 5.597 1.00 0.00 5 SER A N 10
ATOM 2882 C CA . SER A 1 6 ? -13.785 -4.136 5.884 1.00 0.00 5 SER A CA 10
ATOM 2883 C C . SER A 1 6 ? -12.893 -3.371 4.911 1.00 0.00 5 SER A C 10
ATOM 2884 O O . SER A 1 6 ? -12.286 -3.964 4.019 1.00 0.00 5 SER A O 10
ATOM 2892 N N . ILE A 1 7 ? -12.829 -2.052 5.090 1.00 0.00 6 ILE A N 10
ATOM 2893 C CA . ILE A 1 7 ? -12.019 -1.197 4.231 1.00 0.00 6 ILE A CA 10
ATOM 2894 C C . ILE A 1 7 ? -10.962 -2.014 3.489 1.00 0.00 6 ILE A C 10
ATOM 2895 O O . ILE A 1 7 ? -10.025 -2.533 4.096 1.00 0.00 6 ILE A O 10
ATOM 2911 N N . VAL A 1 8 ? -11.122 -2.128 2.174 1.00 0.00 7 VAL A N 10
ATOM 2912 C CA . VAL A 1 8 ? -10.175 -2.886 1.363 1.00 0.00 7 VAL A CA 10
ATOM 2913 C C . VAL A 1 8 ? -8.921 -2.062 1.091 1.00 0.00 7 VAL A C 10
ATOM 2914 O O . VAL A 1 8 ? -8.739 -1.535 -0.005 1.00 0.00 7 VAL A O 10
ATOM 2927 N N . GLN A 1 9 ? -8.058 -1.957 2.098 1.00 0.00 8 GLN A N 10
ATOM 2928 C CA . GLN A 1 9 ? -6.822 -1.192 1.954 1.00 0.00 8 GLN A CA 10
ATOM 2929 C C . GLN A 1 9 ? -5.634 -1.989 2.485 1.00 0.00 8 GLN A C 10
ATOM 2930 O O . GLN A 1 9 ? -5.085 -1.676 3.542 1.00 0.00 8 GLN A O 10
ATOM 2944 N N . PRO A 1 10 ? -5.235 -3.006 1.773 1.00 0.00 9 PRO A N 10
ATOM 2945 C CA . PRO A 1 10 ? -4.087 -3.878 2.164 1.00 0.00 9 PRO A CA 10
ATOM 2946 C C . PRO A 1 10 ? -2.760 -3.114 2.131 1.00 0.00 9 PRO A C 10
ATOM 2947 O O . PRO A 1 10 ? -2.386 -2.564 1.095 1.00 0.00 9 PRO A O 10
ATOM 2958 N N . PRO A 1 11 ? -2.041 -3.071 3.228 1.00 0.00 10 PRO A N 10
ATOM 2959 C CA . PRO A 1 11 ? -0.734 -2.363 3.307 1.00 0.00 10 PRO A CA 10
ATOM 2960 C C . PRO A 1 11 ? 0.429 -3.270 2.923 1.00 0.00 10 PRO A C 10
ATOM 2961 O O . PRO A 1 11 ? 0.605 -4.342 3.504 1.00 0.00 10 PRO A O 10
ATOM 2972 N N . ALA A 1 12 ? 1.221 -2.843 1.951 1.00 0.00 11 ALA A N 10
ATOM 2973 C CA . ALA A 1 12 ? 2.360 -3.640 1.521 1.00 0.00 11 ALA A CA 10
ATOM 2974 C C . ALA A 1 12 ? 3.635 -3.175 2.230 1.00 0.00 11 ALA A C 10
ATOM 2975 O O . ALA A 1 12 ? 3.964 -1.988 2.201 1.00 0.00 11 ALA A O 10
ATOM 2982 N N . PRO A 1 13 ? 4.361 -4.072 2.856 1.00 0.00 12 PRO A N 10
ATOM 2983 C CA . PRO A 1 13 ? 5.618 -3.716 3.569 1.00 0.00 12 PRO A CA 10
ATOM 2984 C C . PRO A 1 13 ? 6.779 -3.482 2.596 1.00 0.00 12 PRO A C 10
ATOM 2985 O O . PRO A 1 13 ? 7.105 -4.360 1.797 1.00 0.00 12 PRO A O 10
ATOM 2996 N N . PRO A 1 14 ? 7.415 -2.334 2.650 1.00 0.00 13 PRO A N 10
ATOM 2997 C CA . PRO A 1 14 ? 8.569 -2.018 1.750 1.00 0.00 13 PRO A CA 10
ATOM 2998 C C . PRO A 1 14 ? 9.639 -3.113 1.783 1.00 0.00 13 PRO A C 10
ATOM 2999 O O . PRO A 1 14 ? 10.176 -3.425 2.847 1.00 0.00 13 PRO A O 10
ATOM 3010 N N . PRO A 1 15 ? 9.968 -3.695 0.653 1.00 0.00 14 PRO A N 10
ATOM 3011 C CA . PRO A 1 15 ? 11.002 -4.761 0.578 1.00 0.00 14 PRO A CA 10
ATOM 3012 C C . PRO A 1 15 ? 12.415 -4.189 0.490 1.00 0.00 14 PRO A C 10
ATOM 3013 O O . PRO A 1 15 ? 12.599 -3.004 0.210 1.00 0.00 14 PRO A O 10
ATOM 3024 N N . ASN A 1 16 ? 13.409 -5.038 0.730 1.00 0.00 15 ASN A N 10
ATOM 3025 C CA . ASN A 1 16 ? 14.800 -4.606 0.674 1.00 0.00 15 ASN A CA 10
ATOM 3026 C C . ASN A 1 16 ? 15.194 -4.249 -0.755 1.00 0.00 15 ASN A C 10
ATOM 3027 O O . ASN A 1 16 ? 14.503 -4.610 -1.709 1.00 0.00 15 ASN A O 10
ATOM 3038 N N . ALA A 1 17 ? 16.308 -3.537 -0.897 1.00 0.00 16 ALA A N 10
ATOM 3039 C CA . ALA A 1 17 ? 16.784 -3.137 -2.215 1.00 0.00 16 ALA A CA 10
ATOM 3040 C C . ALA A 1 17 ? 17.820 -4.129 -2.736 1.00 0.00 16 ALA A C 10
ATOM 3041 O O . ALA A 1 17 ? 19.015 -3.836 -2.763 1.00 0.00 16 ALA A O 10
ATOM 3048 N N . PHE A 1 18 ? 17.352 -5.302 -3.148 1.00 0.00 17 PHE A N 10
ATOM 3049 C CA . PHE A 1 18 ? 18.248 -6.331 -3.665 1.00 0.00 17 PHE A CA 10
ATOM 3050 C C . PHE A 1 18 ? 19.450 -5.696 -4.357 1.00 0.00 17 PHE A C 10
ATOM 3051 O O . PHE A 1 18 ? 19.432 -5.464 -5.566 1.00 0.00 17 PHE A O 10
ATOM 3068 N N . VAL A 1 19 ? 20.494 -5.417 -3.582 1.00 0.00 18 VAL A N 10
ATOM 3069 C CA . VAL A 1 19 ? 21.700 -4.809 -4.132 1.00 0.00 18 VAL A CA 10
ATOM 3070 C C . VAL A 1 19 ? 21.357 -3.536 -4.898 1.00 0.00 18 VAL A C 10
ATOM 3071 O O . VAL A 1 19 ? 21.234 -3.550 -6.123 1.00 0.00 18 VAL A O 10
ATOM 3084 N N . GLU A 1 20 ? 21.202 -2.435 -4.169 1.00 0.00 19 GLU A N 10
ATOM 3085 C CA . GLU A 1 20 ? 20.872 -1.158 -4.791 1.00 0.00 19 GLU A CA 10
ATOM 3086 C C . GLU A 1 20 ? 21.720 -0.936 -6.039 1.00 0.00 19 GLU A C 10
ATOM 3087 O O . GLU A 1 20 ? 22.574 -1.756 -6.375 1.00 0.00 19 GLU A O 10
ATOM 3099 N N . ILE A 1 21 ? 21.478 0.177 -6.722 1.00 0.00 20 ILE A N 10
ATOM 3100 C CA . ILE A 1 21 ? 22.225 0.497 -7.933 1.00 0.00 20 ILE A CA 10
ATOM 3101 C C . ILE A 1 21 ? 23.013 1.791 -7.751 1.00 0.00 20 ILE A C 10
ATOM 3102 O O . ILE A 1 21 ? 23.397 2.136 -6.634 1.00 0.00 20 ILE A O 10
#

Foldseek 3Di:
DPPPPPPDDDDDDDDCPPPD

Sequence (20 aa):
GQRHSIVQPPAPPPNAFVEIGQRHSIVQPPAPPPNAFVEIGQRHSIVQPPAPPPNAFVEIGQRHSIVQPPAPPPNAFVEIGQRHSIVQPPAPPPNAFVEIGQRHSIVQPPAPPPNAFVEIGQRHSIVQPPAPPPNAFVEIGQRHSIVQPPAPPPNAFVEIGQRHSIVQPPAPPPNAFVEIGQRHSIVQPPAPPPNAFVEI

Organism: NCBI:txid75888